Protein AF-A0A1S7S424-F1 (afdb_monomer)

Radius of gyration: 16.81 Å; Cα contacts (8 Å, |Δi|>4): 545; chains: 1; bounding box: 41×32×45 Å

Mean predicted aligned error: 4.24 Å

pLDDT: mean 91.97, std 9.36, range [54.0, 98.88]

Solvent-accessible surface area (backbone atoms only — not comparable to full-atom values): 11442 Å² total; per-residue (Å²): 120,44,80,50,49,28,63,60,47,51,51,49,53,55,60,53,39,75,68,50,91,50,64,63,51,34,52,54,63,71,70,52,79,70,61,64,83,67,97,49,46,78,72,42,50,18,33,48,33,81,46,70,45,79,43,90,41,70,46,57,61,97,33,45,31,31,36,33,50,20,35,42,38,31,63,26,39,40,33,38,65,42,92,96,55,86,33,51,20,24,42,38,29,63,22,37,38,37,29,25,26,37,43,46,26,37,46,12,37,42,38,28,57,25,34,35,44,29,72,49,32,36,39,43,54,35,65,79,33,43,40,38,27,34,21,39,39,37,26,50,26,38,35,13,54,93,37,51,39,32,26,53,47,57,80,47,37,44,22,21,36,39,37,33,33,51,34,89,33,67,94,58,54,84,85,49,72,70,50,59,34,76,32,46,51,69,59,33,35,61,75,55,64,74,59,90,91,76,78,51,78,90,50,47,61,61,54,49,49,52,37,30,75,75,67,74,37,78,62,73,87,129

Sequence (222 aa):
MNSVTSAEWQEFVTQRSRKLPDPAVTEALSRFQLVPGGPQNETVDACIHRGDLAIDGDFVPTSWITVIDGNLHVSGKVSTQIEGGDGHVTLVVFGHLNCGSVDNDWASIIFVTGDAVVREWVFASREDSSMVVGGDFRTPIFIGADIWVSVGGSVEMEYGYGYAVALAWFADAYGAPQVRPTYGWRELTMKLGLGHGRIREEQLVELLEERLRTTGSLLRPV

Foldseek 3Di:
DDKDWLVVVVVVQLVLLVVAPDVLLSVLSVPDPLQDDDPCSGPFIEEEAEEEDAEEAEDEDPTQEYEYNYEYHYAEEYEPDDVPDQANREYEYNYEYHHQEYHHGALYEYHYLEEYHHEEEYAQQHPNYAAEHNYEYEYQEYENADHEYEYCYHYAYAEYHHWHAHSVCVVPRDPGDTHDHPHYPQVVCVVLVVDPDDDDPVCSSVSQVVCCVVPVDSHDDD

Nearest PDB structures (foldseek):
  8rja-assembly2_I  TM=2.986E-01  e=5.189E+00  Candidatus Methanoperedenaceae archaeon GB50

Organism: NCBI:txid1183427

Structure (mmCIF, N/CA/C/O backbone):
data_AF-A0A1S7S424-F1
#
_entry.id   AF-A0A1S7S424-F1
#
loop_
_atom_site.group_PDB
_atom_site.id
_atom_site.type_symbol
_atom_site.label_atom_id
_atom_site.label_alt_id
_atom_site.label_comp_id
_atom_site.label_asym_id
_atom_site.label_entity_id
_atom_site.label_seq_id
_atom_site.pdbx_PDB_ins_code
_atom_site.Cartn_x
_atom_site.Cartn_y
_atom_site.Cartn_z
_atom_site.occupancy
_atom_site.B_iso_or_equiv
_atom_site.auth_seq_id
_atom_site.auth_comp_id
_atom_site.auth_asym_id
_atom_site.auth_atom_id
_atom_site.pdbx_PDB_model_num
ATOM 1 N N . MET A 1 1 ? 18.363 -3.973 -5.182 1.00 85.88 1 MET A N 1
ATOM 2 C CA . MET A 1 1 ? 17.423 -3.120 -5.937 1.00 85.88 1 MET A CA 1
ATOM 3 C C . MET A 1 1 ? 18.254 -2.410 -6.993 1.00 85.88 1 MET A C 1
ATOM 5 O O . MET A 1 1 ? 19.312 -1.911 -6.630 1.00 85.88 1 MET A O 1
ATOM 9 N N . ASN A 1 2 ? 17.872 -2.466 -8.273 1.00 90.19 2 ASN A N 1
ATOM 10 C CA . ASN A 1 2 ? 18.680 -1.924 -9.372 1.00 90.19 2 ASN A CA 1
ATOM 11 C C . ASN A 1 2 ? 18.065 -0.615 -9.870 1.00 90.19 2 ASN A C 1
ATOM 13 O O . ASN A 1 2 ? 16.891 -0.603 -10.236 1.00 90.19 2 ASN A O 1
ATOM 17 N N . SER A 1 3 ? 18.848 0.463 -9.879 1.00 94.69 3 SER A N 1
ATOM 18 C CA . SER A 1 3 ? 18.432 1.739 -10.471 1.00 94.69 3 SER A CA 1
ATOM 19 C C . SER A 1 3 ? 18.371 1.621 -11.997 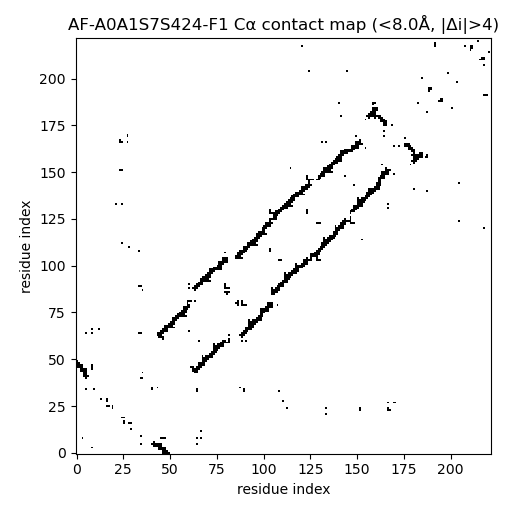1.00 94.69 3 SER A C 1
ATOM 21 O O . SER A 1 3 ? 19.235 0.981 -12.603 1.00 94.69 3 SER A O 1
ATOM 23 N N . VAL A 1 4 ? 17.329 2.196 -12.592 1.00 94.12 4 VAL A N 1
ATOM 24 C CA . VAL A 1 4 ? 17.065 2.230 -14.037 1.00 94.12 4 VAL A CA 1
ATOM 25 C C . VAL A 1 4 ? 16.492 3.595 -14.418 1.00 94.12 4 VAL A C 1
ATOM 27 O O . VAL A 1 4 ? 16.154 4.397 -13.549 1.00 94.12 4 VAL A O 1
ATOM 30 N N . THR A 1 5 ? 16.352 3.861 -15.713 1.00 92.69 5 THR A N 1
ATOM 31 C CA . THR A 1 5 ? 15.572 5.013 -16.185 1.00 92.69 5 THR A CA 1
ATOM 32 C C . THR A 1 5 ? 14.069 4.775 -16.017 1.00 92.69 5 THR A C 1
ATOM 34 O O . THR A 1 5 ? 13.596 3.634 -15.993 1.00 92.69 5 THR A O 1
ATOM 37 N N . SER A 1 6 ? 13.285 5.851 -15.962 1.00 91.62 6 SER A N 1
ATOM 38 C CA . SER A 1 6 ? 11.823 5.759 -15.900 1.00 91.62 6 SER A CA 1
ATOM 39 C C . SER A 1 6 ? 11.206 5.093 -17.135 1.00 91.62 6 SER A C 1
ATOM 41 O O . SER A 1 6 ? 10.239 4.343 -17.011 1.00 91.62 6 SER A O 1
ATOM 43 N N . ALA A 1 7 ? 11.808 5.283 -18.313 1.00 90.88 7 ALA A N 1
ATOM 44 C CA . ALA A 1 7 ? 11.396 4.626 -19.551 1.00 90.88 7 ALA A CA 1
ATOM 45 C C . ALA A 1 7 ? 11.622 3.104 -19.503 1.00 90.88 7 ALA A C 1
ATOM 47 O O . ALA A 1 7 ? 10.730 2.333 -19.858 1.00 90.88 7 ALA A O 1
ATOM 48 N N . GLU A 1 8 ? 12.788 2.655 -19.020 1.00 93.69 8 GLU A N 1
ATOM 49 C CA . GLU A 1 8 ? 13.072 1.226 -18.820 1.00 93.69 8 GLU A CA 1
ATOM 50 C C . GLU A 1 8 ? 12.129 0.603 -17.787 1.00 93.69 8 GLU A C 1
ATOM 52 O O . GLU A 1 8 ? 11.653 -0.519 -17.977 1.00 93.69 8 GLU A O 1
ATOM 57 N N . TRP A 1 9 ? 11.826 1.335 -16.711 1.00 95.50 9 TRP A N 1
ATOM 58 C CA . TRP A 1 9 ? 10.855 0.914 -15.704 1.00 95.50 9 TRP A CA 1
ATOM 59 C C . TRP A 1 9 ? 9.452 0.762 -16.299 1.00 95.50 9 TRP A C 1
ATOM 61 O O . TRP A 1 9 ? 8.820 -0.281 -16.131 1.00 95.50 9 TRP A O 1
ATOM 71 N N . GLN A 1 10 ? 8.978 1.759 -17.050 1.00 93.50 10 GLN A N 1
ATOM 72 C CA . GLN A 1 10 ? 7.645 1.746 -17.652 1.00 93.50 10 GLN A CA 1
ATOM 73 C C . GLN A 1 10 ? 7.498 0.631 -18.693 1.00 93.50 10 GLN A C 1
ATOM 75 O O . GLN A 1 10 ? 6.474 -0.061 -18.715 1.00 93.50 10 GLN A O 1
ATOM 80 N N . GLU A 1 11 ? 8.523 0.405 -19.520 1.00 94.25 11 GLU A N 1
ATOM 81 C CA . GLU A 1 11 ? 8.548 -0.716 -20.461 1.00 94.25 11 GLU A CA 1
ATOM 82 C C . GLU A 1 11 ? 8.514 -2.055 -19.714 1.00 94.25 11 GLU A C 1
ATOM 84 O O . GLU A 1 11 ? 7.733 -2.941 -20.066 1.00 94.25 11 GLU A O 1
ATOM 89 N N . PHE A 1 12 ? 9.293 -2.195 -18.636 1.00 96.56 12 PHE A N 1
ATOM 90 C CA . PHE A 1 12 ? 9.291 -3.404 -17.816 1.00 96.56 12 PHE A CA 1
ATOM 91 C C . PHE A 1 12 ? 7.907 -3.694 -17.218 1.00 96.56 12 PHE A C 1
ATOM 93 O O . PHE A 1 12 ? 7.387 -4.800 -17.391 1.00 96.56 12 PHE A O 1
ATOM 100 N N . VAL A 1 13 ? 7.280 -2.707 -16.567 1.00 96.00 13 VAL A N 1
ATOM 101 C CA . VAL A 1 13 ? 5.935 -2.847 -15.984 1.00 96.00 13 VAL A CA 1
ATOM 102 C C . VAL A 1 13 ? 4.906 -3.181 -17.064 1.00 96.00 13 VAL A C 1
ATOM 104 O O . VAL A 1 13 ? 4.099 -4.092 -16.878 1.00 96.00 13 VAL A O 1
ATOM 107 N N . THR A 1 14 ? 4.976 -2.531 -18.229 1.00 94.56 14 THR A N 1
ATOM 108 C CA . THR A 1 14 ? 4.071 -2.785 -19.363 1.00 94.56 14 THR A CA 1
ATOM 109 C C . THR A 1 14 ? 4.224 -4.199 -19.923 1.00 94.56 14 THR A C 1
ATOM 111 O O . THR A 1 14 ? 3.239 -4.881 -20.205 1.00 94.56 14 THR A O 1
ATOM 114 N N . GLN A 1 15 ? 5.453 -4.686 -20.093 1.00 95.38 15 GLN A N 1
ATOM 115 C CA . GLN A 1 15 ? 5.681 -6.054 -20.555 1.00 95.38 15 GLN A CA 1
ATOM 116 C C . GLN A 1 15 ? 5.239 -7.084 -19.518 1.00 95.38 15 GLN A C 1
ATOM 118 O O . GLN A 1 15 ? 4.718 -8.145 -19.879 1.00 95.38 15 GLN A O 1
ATOM 123 N N . ARG A 1 16 ? 5.459 -6.795 -18.232 1.00 95.94 16 ARG A N 1
ATOM 124 C CA . ARG A 1 16 ? 5.106 -7.704 -17.146 1.00 95.94 16 ARG A CA 1
ATOM 125 C C . ARG A 1 16 ? 3.596 -7.787 -16.939 1.00 95.94 16 ARG A C 1
ATOM 127 O O . ARG A 1 16 ? 3.095 -8.893 -16.730 1.00 95.94 16 ARG A O 1
ATOM 134 N N . SER A 1 17 ? 2.879 -6.673 -17.087 1.00 94.69 17 SER A N 1
ATOM 135 C CA . SER A 1 17 ? 1.419 -6.598 -16.954 1.00 94.69 17 SER A CA 1
ATOM 136 C C . SER A 1 17 ? 0.675 -7.424 -18.002 1.00 94.69 17 SER A C 1
ATOM 138 O O . SER A 1 17 ? -0.320 -8.071 -17.687 1.00 94.69 17 SER A O 1
ATOM 140 N N . ARG A 1 18 ? 1.203 -7.494 -19.230 1.00 93.50 18 ARG A N 1
ATOM 141 C CA . ARG A 1 18 ? 0.674 -8.337 -20.321 1.00 93.50 18 ARG A CA 1
ATOM 142 C C . ARG A 1 18 ? 0.767 -9.839 -20.041 1.00 93.50 18 ARG A C 1
ATOM 144 O O . ARG A 1 18 ? 0.172 -10.627 -20.766 1.00 93.50 18 ARG A O 1
ATOM 151 N N . LYS A 1 19 ? 1.550 -10.239 -19.034 1.00 93.88 19 LYS A N 1
ATOM 152 C CA . LYS A 1 19 ? 1.723 -11.635 -18.604 1.00 93.88 19 LYS A CA 1
ATOM 153 C C . LYS A 1 19 ? 0.915 -11.966 -17.346 1.00 93.88 19 LYS A C 1
ATOM 155 O O . LYS A 1 19 ? 1.078 -13.062 -16.813 1.00 93.88 19 LYS A O 1
ATOM 160 N N . LEU A 1 20 ? 0.125 -11.025 -16.823 1.00 94.00 20 LEU A N 1
ATOM 161 C CA . LEU A 1 20 ? -0.759 -11.299 -15.696 1.00 94.00 20 LEU A CA 1
ATOM 162 C C . LEU A 1 20 ? -1.907 -12.218 -16.139 1.00 94.00 20 LEU A C 1
ATOM 164 O O . LEU A 1 20 ? -2.378 -12.098 -17.270 1.00 94.00 20 LEU A O 1
ATOM 168 N N . PRO A 1 21 ? -2.345 -13.146 -15.273 1.00 90.38 21 PRO A N 1
ATOM 169 C CA . PRO A 1 21 ? -3.422 -14.073 -15.605 1.00 90.38 21 PRO A CA 1
ATOM 170 C C . PRO A 1 21 ? -4.802 -13.402 -15.604 1.00 90.38 21 PRO A C 1
ATOM 172 O O . PRO A 1 21 ? -5.681 -13.841 -16.342 1.00 90.38 21 PRO A O 1
ATOM 175 N N . ASP A 1 22 ? -4.991 -12.359 -14.791 1.00 89.94 22 ASP A N 1
ATOM 176 C CA . ASP A 1 22 ? -6.258 -11.642 -14.668 1.00 89.94 22 ASP A CA 1
ATOM 177 C C . ASP A 1 22 ? -6.264 -10.376 -15.551 1.00 89.94 22 ASP A C 1
ATOM 179 O O . ASP A 1 22 ? -5.507 -9.433 -15.282 1.00 89.94 22 ASP A O 1
ATOM 183 N N . PRO A 1 23 ? -7.117 -10.318 -16.592 1.00 88.56 23 PRO A N 1
ATOM 184 C CA . PRO A 1 23 ? -7.199 -9.164 -17.478 1.00 88.56 23 PRO A CA 1
ATOM 185 C C . PRO A 1 23 ? -7.701 -7.892 -16.781 1.00 88.56 23 PRO A C 1
ATOM 187 O O . PRO A 1 23 ? -7.321 -6.806 -17.214 1.00 88.56 23 PRO A O 1
ATOM 190 N N . ALA A 1 24 ? -8.499 -7.990 -15.711 1.00 89.12 24 ALA A N 1
ATOM 191 C CA . ALA A 1 24 ? -8.963 -6.818 -14.965 1.00 89.12 24 ALA A CA 1
ATOM 192 C C . ALA A 1 24 ? -7.799 -6.128 -14.238 1.00 89.12 24 ALA A C 1
ATOM 194 O O . ALA A 1 24 ? -7.708 -4.900 -14.224 1.00 89.12 24 ALA A O 1
ATOM 195 N N . VAL A 1 25 ? -6.856 -6.913 -13.705 1.00 92.88 25 VAL A N 1
ATOM 196 C CA . VAL A 1 25 ? -5.625 -6.397 -13.084 1.00 92.88 25 VAL A CA 1
ATOM 197 C C . VAL A 1 25 ? -4.732 -5.734 -14.133 1.00 92.88 25 VAL A C 1
ATOM 199 O O . VAL A 1 25 ? -4.218 -4.638 -13.899 1.00 92.88 25 VAL A O 1
ATOM 202 N N . THR A 1 26 ? -4.578 -6.349 -15.312 1.00 92.00 26 THR A N 1
ATOM 203 C CA . THR A 1 26 ? -3.846 -5.741 -16.435 1.00 92.00 26 THR A CA 1
ATOM 204 C C . THR A 1 26 ? -4.484 -4.425 -16.882 1.00 92.00 26 THR A C 1
ATOM 206 O O . THR A 1 26 ? -3.770 -3.439 -17.075 1.00 92.00 26 THR A O 1
ATOM 209 N N . GLU A 1 27 ? -5.810 -4.392 -17.041 1.00 90.38 27 GLU A N 1
ATOM 210 C CA . GLU A 1 27 ? -6.546 -3.192 -17.443 1.00 90.38 27 GLU A CA 1
ATOM 211 C C . GLU A 1 27 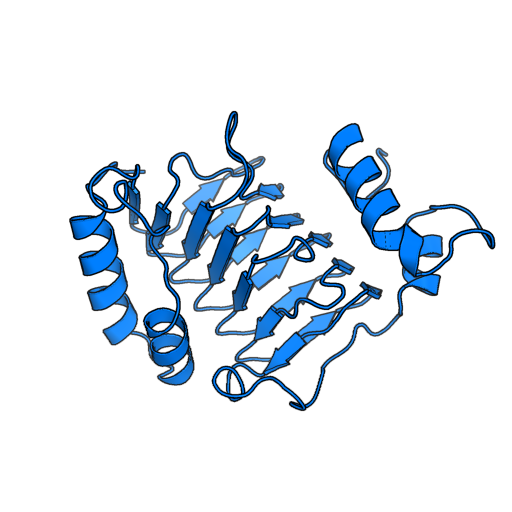? -6.375 -2.072 -16.415 1.00 90.38 27 GLU A C 1
ATOM 213 O O . GLU A 1 27 ? -5.993 -0.963 -16.795 1.00 90.38 27 GLU A O 1
ATOM 218 N N . ALA A 1 28 ? -6.579 -2.363 -15.128 1.00 91.31 28 ALA A N 1
ATOM 219 C CA . ALA A 1 28 ? -6.404 -1.388 -14.059 1.00 91.31 28 ALA A CA 1
ATOM 220 C C . ALA A 1 28 ? -4.985 -0.803 -14.071 1.00 91.31 28 ALA A C 1
ATOM 222 O O . ALA A 1 28 ? -4.829 0.413 -14.174 1.00 91.31 28 ALA A O 1
ATOM 223 N N . LEU A 1 29 ? -3.949 -1.650 -14.084 1.00 91.62 29 LEU A N 1
ATOM 224 C CA . LEU A 1 29 ? -2.554 -1.200 -14.097 1.00 91.62 29 LEU A CA 1
ATOM 225 C C . LEU A 1 29 ? -2.224 -0.336 -15.327 1.00 91.62 29 LEU A C 1
ATOM 227 O O . LEU A 1 29 ? -1.441 0.602 -15.225 1.00 91.62 29 LEU A O 1
ATOM 231 N N . SER A 1 30 ? -2.836 -0.618 -16.483 1.00 88.88 30 SER A N 1
ATOM 232 C CA . SER A 1 30 ? -2.628 0.158 -17.716 1.00 88.88 30 SER A CA 1
ATOM 233 C C . SER A 1 30 ? -3.300 1.535 -17.724 1.00 88.88 30 SER A C 1
ATOM 235 O O . SER A 1 30 ? -2.914 2.393 -18.516 1.00 88.88 30 SER A O 1
ATOM 237 N N . ARG A 1 31 ? -4.314 1.744 -16.876 1.00 87.75 31 ARG A N 1
ATOM 238 C CA . ARG A 1 31 ? -5.071 3.001 -16.789 1.00 87.75 31 ARG A CA 1
ATOM 239 C C . ARG A 1 31 ? -4.492 3.983 -15.780 1.00 87.75 31 ARG A C 1
ATOM 241 O O . ARG A 1 31 ? -4.754 5.176 -15.899 1.00 87.75 31 ARG A O 1
ATOM 248 N N . PHE A 1 32 ? -3.719 3.505 -14.807 1.00 85.56 32 PHE A N 1
ATOM 249 C CA . PHE A 1 32 ? -3.019 4.392 -13.890 1.00 85.56 32 PHE A CA 1
ATOM 250 C C . PHE A 1 32 ? -1.908 5.155 -14.601 1.00 85.56 32 PHE A C 1
ATOM 252 O O . PHE A 1 32 ? -1.108 4.598 -15.355 1.00 85.56 32 PHE A O 1
ATOM 259 N N . GLN A 1 33 ? -1.796 6.435 -14.266 1.00 86.31 33 GLN A N 1
ATOM 260 C CA . GLN A 1 33 ? -0.585 7.194 -14.517 1.00 86.31 33 GLN A CA 1
ATOM 261 C C . GLN A 1 33 ? 0.467 6.807 -13.464 1.00 86.31 33 GLN A C 1
ATOM 263 O O . GLN A 1 33 ? 0.604 7.453 -12.434 1.00 86.31 33 GLN A O 1
ATOM 268 N N . LEU A 1 34 ? 1.187 5.709 -13.718 1.00 84.62 34 LEU A N 1
ATOM 269 C CA . LEU A 1 34 ? 2.177 5.133 -12.789 1.00 84.62 34 LEU A CA 1
ATOM 270 C C . LEU A 1 34 ? 3.490 5.924 -12.694 1.00 84.62 34 LEU A C 1
ATOM 272 O O . LEU A 1 34 ? 4.307 5.673 -11.814 1.00 84.62 34 LEU A O 1
ATOM 276 N N . VAL A 1 35 ? 3.723 6.832 -13.637 1.00 82.25 35 VAL A N 1
ATOM 277 C CA . VAL A 1 35 ? 4.861 7.751 -13.623 1.00 82.25 35 VAL A CA 1
ATOM 278 C C . VAL A 1 35 ? 4.299 9.136 -13.306 1.00 82.25 35 VAL A C 1
ATOM 280 O O . VAL A 1 35 ? 3.440 9.596 -14.071 1.00 82.25 35 VAL A O 1
ATOM 283 N N . PRO A 1 36 ? 4.744 9.800 -12.219 1.00 73.25 36 PRO A N 1
ATOM 284 C CA . PRO A 1 36 ? 4.311 11.157 -11.890 1.00 73.25 36 PRO A CA 1
ATOM 285 C C . PRO A 1 36 ? 4.431 12.061 -13.117 1.00 73.25 36 PRO A C 1
ATOM 287 O O . PRO A 1 36 ? 5.413 11.958 -13.842 1.00 73.25 36 PRO A O 1
ATOM 290 N N . GLY A 1 37 ? 3.410 12.872 -13.401 1.00 67.38 37 GLY A N 1
ATOM 291 C CA . GLY A 1 37 ? 3.357 13.707 -14.606 1.00 67.38 37 GLY A CA 1
ATOM 292 C C . GLY A 1 37 ? 4.202 14.982 -14.535 1.00 67.38 37 GLY A C 1
ATOM 293 O O . GLY A 1 37 ? 4.513 15.477 -13.457 1.00 67.38 37 GLY A O 1
ATOM 294 N N . GLY A 1 38 ? 4.494 15.572 -15.701 1.00 64.44 38 GLY A N 1
ATOM 295 C CA . GLY A 1 38 ? 5.173 16.863 -15.834 1.00 64.44 38 GLY A CA 1
ATOM 296 C C . GLY A 1 38 ? 6.510 16.796 -16.589 1.00 64.44 38 GLY A C 1
ATOM 297 O O . GLY A 1 38 ? 6.823 15.804 -17.242 1.00 64.44 38 GLY A O 1
ATOM 298 N N . PRO A 1 39 ? 7.329 17.862 -16.527 1.00 54.00 39 PRO A N 1
ATOM 299 C CA . PRO A 1 39 ? 8.643 17.917 -17.180 1.00 54.00 39 PRO A CA 1
ATOM 300 C C . PRO A 1 39 ? 9.662 16.899 -16.639 1.00 54.00 39 PRO A C 1
ATOM 302 O O . PRO A 1 39 ? 10.743 16.762 -17.200 1.00 54.00 39 PRO A O 1
ATOM 305 N N . GLN A 1 40 ? 9.339 16.227 -15.530 1.00 56.03 40 GLN A N 1
ATOM 306 C CA . GLN A 1 40 ? 10.230 15.342 -14.775 1.00 56.03 40 GLN A CA 1
ATOM 307 C C . GLN A 1 40 ? 10.054 13.854 -15.128 1.00 56.03 40 GLN A C 1
ATOM 309 O O . GLN A 1 40 ? 10.794 13.018 -14.615 1.00 56.03 40 GLN A O 1
ATOM 314 N N . ASN A 1 41 ? 9.122 13.508 -16.028 1.00 62.66 41 ASN A N 1
ATOM 315 C CA . ASN A 1 41 ? 8.796 12.117 -16.371 1.00 62.66 41 ASN A CA 1
ATOM 316 C C . ASN A 1 41 ? 10.008 11.304 -16.851 1.00 62.66 41 ASN A C 1
ATOM 318 O O . ASN A 1 41 ? 10.071 10.103 -16.607 1.00 62.66 41 ASN A O 1
ATOM 322 N N . GLU A 1 42 ? 10.969 11.932 -17.532 1.00 61.31 42 GLU A N 1
ATOM 323 C CA . GLU A 1 42 ? 12.167 11.264 -18.068 1.00 61.31 42 GLU A CA 1
ATOM 324 C C . GLU A 1 42 ? 13.318 11.168 -17.052 1.00 61.31 42 GLU A C 1
ATOM 326 O O . GLU A 1 42 ? 14.275 10.430 -17.273 1.00 61.31 42 GLU A O 1
ATOM 331 N N . THR A 1 43 ? 13.233 11.897 -15.935 1.00 71.06 43 THR A N 1
ATOM 332 C CA . THR A 1 43 ? 14.310 12.018 -14.938 1.00 71.06 43 THR A CA 1
ATOM 333 C C . THR A 1 43 ? 13.920 11.497 -13.561 1.00 71.06 43 THR A C 1
ATOM 335 O O . THR A 1 43 ? 14.688 11.659 -12.618 1.00 71.06 43 THR A O 1
ATOM 338 N N . VAL A 1 44 ? 12.722 10.929 -13.412 1.00 85.19 44 VAL A N 1
ATOM 339 C CA . VAL A 1 44 ? 12.270 10.389 -12.130 1.00 85.19 44 VAL A CA 1
ATOM 340 C C . VAL A 1 44 ? 13.092 9.155 -11.757 1.00 85.19 44 VAL A C 1
ATOM 342 O O . VAL A 1 44 ? 13.292 8.255 -12.578 1.00 85.19 44 VAL A O 1
ATOM 345 N N . ASP A 1 45 ? 13.569 9.116 -10.513 1.00 89.50 45 ASP A N 1
ATOM 346 C CA . ASP A 1 45 ? 14.339 7.980 -10.016 1.00 89.50 45 ASP A CA 1
ATOM 347 C C . ASP A 1 45 ? 13.481 6.716 -10.042 1.00 89.50 45 ASP A C 1
ATOM 349 O O . ASP A 1 45 ? 12.387 6.672 -9.465 1.00 89.50 45 ASP A O 1
ATOM 353 N N . ALA A 1 46 ? 14.005 5.680 -10.695 1.00 94.25 46 ALA A N 1
ATOM 354 C CA . ALA A 1 46 ? 13.300 4.431 -10.904 1.00 94.25 46 ALA A CA 1
ATOM 355 C C . ALA A 1 46 ? 14.116 3.223 -10.440 1.00 94.25 46 ALA A C 1
ATOM 357 O O . ALA A 1 46 ? 15.338 3.158 -10.612 1.00 94.25 46 ALA A O 1
ATOM 358 N N . CYS A 1 47 ? 13.424 2.230 -9.879 1.00 96.31 47 CYS A N 1
ATOM 359 C CA . CYS A 1 47 ? 14.046 1.007 -9.397 1.00 96.31 47 CYS A CA 1
ATOM 360 C C . CYS A 1 47 ? 13.283 -0.261 -9.793 1.00 96.31 47 CYS A C 1
ATOM 362 O O . CYS A 1 47 ? 12.059 -0.337 -9.685 1.00 96.31 47 CYS A O 1
ATOM 364 N N . ILE A 1 48 ? 14.032 -1.291 -10.198 1.00 97.81 48 ILE A N 1
ATOM 365 C CA . ILE A 1 48 ? 13.531 -2.649 -10.423 1.00 97.81 48 ILE A CA 1
ATOM 366 C C . ILE A 1 48 ? 14.224 -3.611 -9.449 1.00 97.81 48 ILE A C 1
ATOM 368 O O . ILE A 1 48 ? 15.456 -3.709 -9.394 1.00 97.81 48 ILE A O 1
ATOM 372 N N . HIS A 1 49 ? 13.430 -4.381 -8.712 1.00 98.12 49 HIS A N 1
ATOM 373 C CA . HIS A 1 49 ? 13.856 -5.579 -7.997 1.00 98.12 49 HIS A CA 1
ATOM 374 C C . HIS A 1 49 ? 13.296 -6.814 -8.710 1.00 98.12 49 HIS A C 1
ATOM 376 O O . HIS A 1 49 ? 12.124 -6.828 -9.070 1.00 98.12 49 HIS A O 1
ATOM 382 N N . ARG A 1 50 ? 14.113 -7.852 -8.919 1.00 98.00 50 ARG A N 1
ATOM 383 C CA . ARG A 1 50 ? 13.675 -9.115 -9.533 1.00 98.00 50 ARG A CA 1
ATOM 384 C C . ARG A 1 50 ? 13.755 -10.249 -8.524 1.00 98.00 50 ARG A C 1
ATOM 386 O O . ARG A 1 50 ? 14.819 -10.445 -7.941 1.00 98.00 50 ARG A O 1
ATOM 393 N N . GLY A 1 51 ? 12.680 -11.023 -8.422 1.00 98.25 51 GLY A N 1
ATOM 394 C CA . GLY A 1 51 ? 12.528 -12.083 -7.435 1.00 98.25 51 GLY A CA 1
ATOM 395 C C . GLY A 1 51 ? 11.851 -11.599 -6.157 1.00 98.25 51 GLY A C 1
ATOM 396 O O . GLY A 1 51 ? 11.488 -10.431 -6.020 1.00 98.25 51 GLY A O 1
ATOM 397 N N . ASP A 1 52 ? 11.671 -12.537 -5.234 1.00 98.69 52 ASP A N 1
ATOM 398 C CA . ASP A 1 52 ? 11.052 -12.270 -3.943 1.00 98.69 52 ASP A CA 1
ATOM 399 C C . ASP A 1 52 ? 11.986 -11.439 -3.054 1.00 98.69 52 ASP A C 1
ATOM 401 O O . ASP A 1 52 ? 13.188 -11.706 -2.962 1.00 98.69 52 ASP A O 1
ATOM 405 N N . LEU A 1 53 ? 11.413 -10.454 -2.363 1.00 98.50 53 LEU A N 1
ATOM 406 C CA . LEU A 1 53 ? 12.111 -9.567 -1.443 1.00 98.50 53 LEU A CA 1
ATOM 407 C C . LEU A 1 53 ? 11.562 -9.748 -0.028 1.00 98.50 53 LEU A C 1
ATOM 409 O O . LEU A 1 53 ? 10.378 -9.526 0.216 1.00 98.50 53 LEU A O 1
ATOM 413 N N . ALA A 1 54 ? 12.439 -10.108 0.908 1.00 98.50 54 ALA A N 1
ATOM 414 C CA . ALA A 1 54 ? 12.134 -10.160 2.333 1.00 98.50 54 ALA A CA 1
ATOM 415 C C . ALA A 1 54 ? 12.944 -9.097 3.084 1.00 98.50 54 ALA A C 1
ATOM 417 O O . ALA A 1 54 ? 14.158 -8.997 2.898 1.00 98.50 54 ALA A O 1
ATOM 418 N N . ILE A 1 55 ? 12.275 -8.316 3.929 1.00 98.25 55 ILE A N 1
ATOM 419 C CA . ILE A 1 55 ? 12.873 -7.250 4.735 1.00 98.25 55 ILE A CA 1
ATOM 420 C C . ILE A 1 55 ? 12.468 -7.456 6.190 1.00 98.25 55 ILE A C 1
ATOM 422 O O . ILE A 1 55 ? 11.280 -7.545 6.506 1.00 98.25 55 ILE A O 1
ATOM 426 N N . ASP A 1 56 ? 13.466 -7.522 7.069 1.00 98.19 56 ASP A N 1
ATOM 427 C CA . ASP A 1 56 ? 13.251 -7.452 8.509 1.00 98.19 56 ASP A CA 1
ATOM 428 C C . ASP A 1 56 ? 13.378 -5.994 8.968 1.00 98.19 56 ASP A C 1
ATOM 430 O O . ASP A 1 56 ? 14.462 -5.413 8.916 1.00 98.19 56 ASP A O 1
ATOM 434 N N . GLY A 1 57 ? 12.251 -5.391 9.340 1.00 97.56 57 GLY A N 1
ATOM 435 C CA . GLY A 1 57 ? 12.089 -3.969 9.616 1.00 97.56 57 GLY A CA 1
ATOM 436 C C . GLY A 1 57 ? 11.076 -3.317 8.678 1.00 97.56 57 GLY A C 1
ATOM 437 O O . GLY A 1 57 ? 10.210 -3.986 8.111 1.00 97.56 57 GLY A O 1
ATOM 438 N N . ASP A 1 58 ? 11.199 -2.003 8.530 1.00 97.56 58 ASP A N 1
ATOM 439 C CA . ASP A 1 58 ? 10.347 -1.198 7.658 1.00 97.56 58 ASP A CA 1
ATOM 440 C C . ASP A 1 58 ? 10.920 -1.127 6.236 1.00 97.56 58 ASP A C 1
ATOM 442 O O . ASP A 1 58 ? 12.131 -1.200 6.015 1.00 97.56 58 ASP A O 1
ATOM 446 N N . PHE A 1 59 ? 10.035 -0.952 5.259 1.00 97.69 59 PHE A N 1
ATOM 447 C CA . PHE A 1 59 ? 10.367 -0.748 3.860 1.00 97.69 59 PHE A CA 1
ATOM 448 C C . PHE A 1 59 ? 9.817 0.587 3.367 1.00 97.69 59 PHE A C 1
ATOM 450 O O . PHE A 1 59 ? 8.610 0.830 3.388 1.00 97.69 59 PHE A O 1
ATOM 457 N N . VAL A 1 60 ? 10.726 1.408 2.851 1.00 95.62 60 VAL A N 1
ATOM 458 C CA . VAL A 1 60 ? 10.429 2.608 2.071 1.00 95.62 60 VAL A CA 1
ATOM 459 C C . VAL A 1 60 ? 11.120 2.444 0.716 1.00 95.62 60 VAL A C 1
ATOM 461 O O . VAL A 1 60 ? 12.304 2.083 0.693 1.00 95.62 60 VAL A O 1
ATOM 464 N N . PRO A 1 61 ? 10.428 2.662 -0.417 1.00 92.81 61 PRO A N 1
ATOM 465 C CA . PRO A 1 61 ? 11.065 2.665 -1.726 1.00 92.81 61 PRO A CA 1
ATOM 466 C C . PRO A 1 61 ? 12.249 3.637 -1.769 1.00 92.81 61 PRO A C 1
ATOM 468 O O . PRO A 1 61 ? 12.151 4.777 -1.335 1.00 92.81 61 PRO A O 1
ATOM 471 N N . THR A 1 62 ? 13.379 3.213 -2.334 1.00 88.12 62 THR A N 1
ATOM 472 C CA . THR A 1 62 ? 14.565 4.081 -2.488 1.00 88.12 62 THR A CA 1
ATOM 473 C C . THR A 1 62 ? 14.457 5.031 -3.684 1.00 88.12 62 THR A C 1
ATOM 475 O O . THR A 1 62 ? 15.420 5.708 -4.035 1.00 88.12 62 THR A O 1
ATOM 478 N N . SER A 1 63 ? 13.334 4.993 -4.394 1.00 91.12 63 SER A N 1
ATOM 479 C CA . SER A 1 63 ? 13.098 5.685 -5.656 1.00 91.12 63 SER A CA 1
ATOM 480 C C . SER A 1 63 ? 11.607 5.976 -5.786 1.00 91.12 63 SER A C 1
ATOM 482 O O . SER A 1 63 ? 10.787 5.184 -5.316 1.00 91.12 63 SER A O 1
ATOM 484 N N . TRP A 1 64 ? 11.265 7.076 -6.454 1.00 91.56 64 TRP A N 1
ATOM 485 C CA . TRP A 1 64 ? 9.883 7.525 -6.639 1.00 91.56 64 TRP A CA 1
ATOM 486 C C . TRP A 1 64 ? 9.014 6.506 -7.366 1.00 91.56 64 TRP A C 1
ATOM 488 O O . TRP A 1 64 ? 7.839 6.377 -7.046 1.00 91.56 64 TRP A O 1
ATOM 498 N N . ILE A 1 65 ? 9.578 5.756 -8.316 1.00 94.31 65 ILE A N 1
ATOM 499 C CA . ILE A 1 65 ? 8.889 4.620 -8.932 1.00 94.31 65 ILE A CA 1
ATOM 500 C C . ILE A 1 65 ? 9.688 3.339 -8.701 1.00 94.31 65 ILE A C 1
ATOM 502 O O . ILE A 1 65 ? 10.857 3.219 -9.066 1.00 94.31 65 ILE A O 1
ATOM 506 N N . THR A 1 66 ? 9.069 2.362 -8.051 1.00 96.94 66 THR A N 1
ATOM 507 C CA . THR A 1 66 ? 9.712 1.101 -7.678 1.00 96.94 66 THR A CA 1
ATOM 508 C C . THR A 1 66 ? 8.826 -0.069 -8.064 1.00 96.94 66 THR A C 1
ATOM 510 O O . THR A 1 66 ? 7.622 -0.065 -7.821 1.00 96.94 66 THR A O 1
ATOM 513 N N . VAL A 1 67 ? 9.425 -1.095 -8.669 1.00 98.19 67 VAL A N 1
ATOM 514 C CA . VAL A 1 67 ? 8.748 -2.366 -8.941 1.00 98.19 67 VAL A CA 1
ATOM 515 C C . VAL A 1 67 ? 9.486 -3.529 -8.290 1.00 98.19 67 VAL A C 1
ATOM 517 O O . VAL A 1 67 ? 10.705 -3.658 -8.419 1.00 98.19 67 VAL A O 1
ATOM 520 N N . ILE A 1 68 ? 8.730 -4.393 -7.620 1.00 98.56 68 ILE A N 1
ATOM 521 C CA . ILE A 1 68 ? 9.165 -5.703 -7.141 1.00 98.56 68 ILE A CA 1
ATOM 522 C C . ILE A 1 68 ? 8.548 -6.759 -8.063 1.00 98.56 68 ILE A C 1
ATOM 524 O O . ILE A 1 68 ? 7.338 -6.974 -8.050 1.00 98.56 68 ILE A O 1
ATOM 528 N N . ASP A 1 69 ? 9.363 -7.404 -8.898 1.00 98.25 69 ASP A N 1
ATOM 529 C CA . ASP A 1 69 ? 8.946 -8.533 -9.740 1.00 98.25 69 ASP A CA 1
ATOM 530 C C . ASP A 1 69 ? 9.035 -9.852 -8.969 1.00 98.25 69 ASP A C 1
ATOM 532 O O . ASP A 1 69 ? 9.935 -10.665 -9.191 1.00 98.25 69 ASP A O 1
ATOM 536 N N . GLY A 1 70 ? 8.124 -10.003 -8.011 1.00 98.50 70 GLY A N 1
ATOM 537 C CA . GLY A 1 70 ? 8.051 -11.108 -7.064 1.00 98.50 70 GLY A CA 1
ATOM 538 C C . GLY A 1 70 ? 7.192 -10.737 -5.858 1.00 98.50 70 GLY A C 1
ATOM 539 O O . GLY A 1 70 ? 6.494 -9.719 -5.860 1.00 98.50 70 GLY A O 1
ATOM 540 N N . ASN A 1 71 ? 7.250 -11.565 -4.820 1.00 98.81 71 ASN A N 1
ATOM 541 C CA . ASN A 1 71 ? 6.583 -11.307 -3.548 1.00 98.81 71 ASN A CA 1
ATOM 542 C C . ASN A 1 71 ? 7.362 -10.287 -2.714 1.00 98.81 71 ASN A C 1
ATOM 544 O O . ASN A 1 71 ? 8.593 -10.299 -2.697 1.00 98.81 71 ASN A O 1
ATOM 548 N N . LEU A 1 72 ? 6.644 -9.451 -1.967 1.00 98.81 72 LEU A N 1
ATOM 549 C CA . LEU A 1 72 ? 7.218 -8.534 -0.989 1.00 98.81 72 LEU A CA 1
ATOM 550 C C . LEU A 1 72 ? 6.775 -8.936 0.420 1.00 98.81 72 LEU A C 1
ATOM 552 O O . LEU A 1 72 ? 5.599 -8.830 0.771 1.00 98.81 72 LEU A O 1
ATOM 556 N N . HIS A 1 73 ? 7.728 -9.380 1.236 1.00 98.81 73 HIS A N 1
ATOM 557 C CA . HIS A 1 73 ? 7.527 -9.673 2.650 1.00 98.81 73 HIS A CA 1
ATOM 558 C C . HIS A 1 73 ? 8.282 -8.666 3.517 1.00 98.81 73 HIS A C 1
ATOM 560 O O . HIS A 1 73 ? 9.495 -8.520 3.394 1.00 98.81 73 HIS A O 1
ATOM 566 N N . VAL A 1 74 ? 7.574 -7.989 4.414 1.00 98.81 74 VAL A N 1
ATOM 567 C CA . VAL A 1 74 ? 8.138 -6.968 5.305 1.00 98.81 74 VAL A CA 1
ATOM 568 C C . VAL A 1 74 ? 7.674 -7.263 6.731 1.00 98.81 74 VAL A C 1
ATOM 570 O O . VAL A 1 74 ? 6.478 -7.437 6.984 1.00 98.81 74 VAL A O 1
ATOM 573 N N . SER A 1 75 ? 8.591 -7.387 7.692 1.00 98.50 75 SER A N 1
ATOM 574 C CA . SER A 1 75 ? 8.191 -7.670 9.080 1.00 98.50 75 SER A CA 1
ATOM 575 C C . SER A 1 75 ? 7.508 -6.457 9.734 1.00 98.50 75 SER A C 1
ATOM 577 O O . SER A 1 75 ? 6.561 -6.639 10.505 1.00 98.50 75 SER A O 1
ATOM 579 N N . GLY A 1 76 ? 7.908 -5.243 9.345 1.00 98.19 76 GLY A N 1
ATOM 580 C CA . GLY A 1 76 ? 7.345 -3.966 9.781 1.00 98.19 76 GLY A CA 1
ATOM 581 C C . GLY A 1 76 ? 6.449 -3.284 8.742 1.00 98.19 76 GLY A C 1
ATOM 582 O O . GLY A 1 76 ? 5.632 -3.920 8.067 1.00 98.19 76 GLY A O 1
ATOM 583 N N . LYS A 1 77 ? 6.574 -1.963 8.650 1.00 98.06 77 LYS A N 1
ATOM 584 C CA . LYS A 1 77 ? 5.738 -1.073 7.841 1.00 98.06 77 LYS A CA 1
ATOM 585 C C . LYS A 1 77 ? 6.224 -0.975 6.398 1.00 98.06 77 LYS A C 1
ATOM 587 O O . LYS A 1 77 ? 7.414 -0.829 6.154 1.00 98.06 77 LYS A O 1
ATOM 592 N N . VAL A 1 78 ? 5.299 -0.971 5.443 1.00 98.56 78 VAL A N 1
ATOM 593 C CA . VAL A 1 78 ? 5.538 -0.493 4.074 1.00 98.56 78 VAL A CA 1
ATOM 594 C C . VAL A 1 78 ? 5.026 0.937 3.983 1.00 98.56 78 VAL A C 1
ATOM 596 O O . VAL A 1 78 ? 3.841 1.173 4.201 1.00 98.56 78 VAL A O 1
ATOM 599 N N . SER A 1 79 ? 5.905 1.889 3.688 1.00 96.56 79 SER A N 1
ATOM 600 C CA . SER A 1 79 ? 5.542 3.302 3.583 1.00 96.56 79 SER A CA 1
ATOM 601 C C . SER A 1 79 ? 5.970 3.881 2.243 1.00 96.56 79 SER A C 1
ATOM 603 O O . SER A 1 79 ? 7.067 3.601 1.764 1.00 96.56 79 SER A O 1
ATOM 605 N N . THR A 1 80 ? 5.108 4.699 1.647 1.00 95.50 80 THR A N 1
ATOM 606 C CA . THR A 1 80 ? 5.436 5.504 0.462 1.00 95.50 80 THR A CA 1
ATOM 607 C C . THR A 1 80 ? 5.963 6.899 0.822 1.00 95.50 80 THR A C 1
ATOM 609 O O . THR A 1 80 ? 6.277 7.673 -0.073 1.00 95.50 80 THR A O 1
ATOM 612 N N . GLN A 1 81 ? 6.159 7.199 2.112 1.00 90.94 81 GLN A N 1
ATOM 613 C CA . GLN A 1 81 ? 6.829 8.420 2.575 1.00 90.94 81 GLN A CA 1
ATOM 614 C C . GLN A 1 81 ? 8.348 8.299 2.415 1.00 90.94 81 GLN A C 1
ATOM 616 O O . GLN A 1 81 ? 9.030 7.722 3.266 1.00 90.94 81 GLN A O 1
ATOM 621 N N . ILE A 1 82 ? 8.887 8.849 1.329 1.00 85.56 82 ILE A N 1
ATOM 622 C CA . ILE A 1 82 ? 10.336 8.976 1.126 1.00 85.56 82 ILE A CA 1
ATOM 623 C C . ILE A 1 82 ? 10.827 10.253 1.818 1.00 85.56 82 ILE A C 1
ATOM 625 O O . ILE A 1 82 ? 10.159 11.285 1.798 1.00 85.56 82 ILE A O 1
ATOM 629 N N . GLU A 1 83 ? 12.007 10.198 2.439 1.00 76.75 83 GLU A N 1
ATOM 630 C CA . GLU A 1 83 ? 12.609 11.358 3.101 1.00 76.75 83 GLU A CA 1
ATOM 631 C C . GLU A 1 83 ? 12.774 12.539 2.130 1.00 76.75 83 GLU A C 1
ATOM 633 O O . GLU A 1 83 ? 13.339 12.401 1.045 1.00 76.75 83 GLU A O 1
ATOM 638 N N . GLY A 1 84 ? 12.277 13.713 2.533 1.00 70.06 84 GLY A N 1
ATOM 639 C CA . GLY A 1 84 ? 12.306 14.926 1.713 1.00 70.06 84 GLY A CA 1
ATOM 640 C C . GLY A 1 84 ? 11.283 14.953 0.573 1.00 70.06 84 GLY A C 1
ATOM 641 O O . GLY A 1 84 ? 11.276 15.922 -0.186 1.00 70.06 84 GLY A O 1
ATOM 642 N N . GLY A 1 85 ? 10.437 13.924 0.453 1.00 66.81 85 GLY A N 1
ATOM 643 C CA . GLY A 1 85 ? 9.324 13.884 -0.484 1.00 66.81 85 GLY A CA 1
ATOM 644 C C . GLY A 1 85 ? 7.997 14.330 0.121 1.00 66.81 85 GLY A C 1
ATOM 645 O O . GLY A 1 85 ? 7.825 14.344 1.337 1.00 66.81 85 GLY A O 1
ATOM 646 N N . ASP A 1 86 ? 7.076 14.704 -0.762 1.00 72.06 86 ASP A N 1
ATOM 647 C CA . ASP A 1 86 ? 5.697 15.097 -0.451 1.00 72.06 86 ASP A CA 1
ATOM 648 C C . ASP A 1 86 ? 4.746 14.188 -1.248 1.00 72.06 86 ASP A C 1
ATOM 650 O O . ASP A 1 86 ? 4.043 14.629 -2.154 1.00 72.06 86 ASP A O 1
ATOM 654 N N . GLY A 1 87 ? 4.834 12.872 -1.015 1.00 83.38 87 GLY A N 1
ATOM 655 C CA . GLY A 1 87 ? 4.021 11.894 -1.735 1.00 83.38 87 GLY A CA 1
ATOM 656 C C . GLY A 1 87 ? 4.506 11.516 -3.144 1.00 83.38 87 GLY A C 1
ATOM 657 O O . GLY A 1 87 ? 5.699 11.464 -3.407 1.00 83.38 87 GLY A O 1
ATOM 658 N N . HIS A 1 88 ? 3.591 11.206 -4.068 1.00 89.81 88 HIS A N 1
ATOM 659 C CA . HIS A 1 88 ? 3.873 10.845 -5.476 1.00 89.81 88 HIS A CA 1
ATOM 660 C C . HIS A 1 88 ? 4.726 9.586 -5.713 1.00 89.81 88 HIS A C 1
ATOM 662 O O . HIS A 1 88 ? 5.283 9.393 -6.799 1.00 89.81 88 HIS A O 1
ATOM 668 N N . VAL A 1 89 ? 4.817 8.696 -4.730 1.00 93.38 89 VAL A N 1
ATOM 669 C CA . VAL A 1 89 ? 5.596 7.463 -4.859 1.00 93.38 89 VAL A CA 1
ATOM 670 C C . VAL A 1 89 ? 4.723 6.352 -5.419 1.00 93.38 89 VAL A C 1
ATOM 672 O O . VAL A 1 89 ? 3.630 6.088 -4.926 1.00 93.38 89 VAL A O 1
ATOM 675 N N . THR A 1 90 ? 5.212 5.664 -6.445 1.00 95.69 90 THR A N 1
ATOM 676 C CA . THR A 1 90 ? 4.561 4.483 -7.014 1.00 95.69 90 THR A CA 1
ATOM 677 C C . THR A 1 90 ? 5.337 3.224 -6.656 1.00 95.69 90 THR A C 1
ATOM 679 O O . THR A 1 90 ? 6.497 3.055 -7.036 1.00 95.69 90 THR A O 1
ATOM 682 N N . LEU A 1 91 ? 4.672 2.301 -5.967 1.00 97.81 91 LEU A N 1
ATOM 683 C CA . LEU A 1 91 ? 5.166 0.965 -5.662 1.00 97.81 91 LEU A CA 1
ATOM 684 C C . LEU A 1 91 ? 4.294 -0.082 -6.359 1.00 97.81 91 LEU A C 1
ATOM 686 O O . LEU A 1 91 ? 3.116 -0.231 -6.041 1.00 97.81 91 LEU A O 1
ATOM 690 N N . VAL A 1 92 ? 4.890 -0.856 -7.266 1.00 98.44 92 VAL A N 1
ATOM 691 C CA . VAL A 1 92 ? 4.237 -2.001 -7.916 1.00 98.44 92 VAL A CA 1
ATOM 692 C C . VAL A 1 92 ? 4.843 -3.307 -7.404 1.00 98.44 92 VAL A C 1
ATOM 694 O O . VAL A 1 92 ? 6.056 -3.493 -7.451 1.00 98.44 92 VAL A O 1
ATOM 697 N N . VAL A 1 93 ? 4.010 -4.243 -6.956 1.00 98.69 93 VAL A N 1
ATOM 698 C CA . VAL A 1 93 ? 4.410 -5.590 -6.527 1.00 98.69 93 VAL A CA 1
ATOM 699 C C . VAL A 1 93 ? 3.743 -6.620 -7.442 1.00 98.69 93 VAL A C 1
ATOM 701 O O . VAL A 1 93 ? 2.539 -6.875 -7.353 1.00 98.69 93 VAL A O 1
ATOM 704 N N . PHE A 1 94 ? 4.524 -7.242 -8.329 1.00 98.50 94 PHE A N 1
ATOM 705 C CA . PHE A 1 94 ? 4.074 -8.317 -9.227 1.00 98.50 94 PHE A CA 1
ATOM 706 C C . PHE A 1 94 ? 4.011 -9.686 -8.518 1.00 98.50 94 PHE A C 1
ATOM 708 O O . PHE A 1 94 ? 4.512 -10.695 -9.017 1.00 98.50 94 PHE A O 1
ATOM 715 N N . GLY A 1 95 ? 3.390 -9.710 -7.342 1.00 98.44 95 GLY A N 1
ATOM 716 C CA . GLY A 1 95 ? 3.219 -10.881 -6.491 1.00 98.44 95 GLY A CA 1
ATOM 717 C C . GLY A 1 95 ? 2.340 -10.547 -5.291 1.00 98.44 95 GLY A C 1
ATOM 718 O O . GLY A 1 95 ? 1.492 -9.656 -5.371 1.00 98.44 95 GLY A O 1
ATOM 719 N N . HIS A 1 96 ? 2.562 -11.252 -4.185 1.00 98.81 96 HIS A N 1
ATOM 720 C CA . HIS A 1 96 ? 1.871 -11.021 -2.920 1.00 98.81 96 HIS A CA 1
ATOM 721 C C . HIS A 1 96 ? 2.596 -9.976 -2.067 1.00 98.81 96 HIS A C 1
ATOM 723 O O . HIS A 1 96 ? 3.829 -9.936 -2.028 1.00 98.81 96 HIS A O 1
ATOM 729 N N . LEU A 1 97 ? 1.827 -9.174 -1.332 1.00 98.88 97 LEU A N 1
ATOM 730 C CA . LEU A 1 97 ? 2.320 -8.287 -0.285 1.00 98.88 97 LEU A CA 1
ATOM 731 C C . LEU A 1 97 ? 1.959 -8.861 1.085 1.00 98.88 97 LEU A C 1
ATOM 733 O O . LEU A 1 97 ? 0.792 -9.097 1.390 1.00 98.88 97 LEU A O 1
ATOM 737 N N . ASN A 1 98 ? 2.958 -9.043 1.941 1.00 98.88 98 ASN A N 1
ATOM 738 C CA . ASN A 1 98 ? 2.751 -9.434 3.326 1.00 98.88 98 ASN A CA 1
ATOM 739 C C . ASN A 1 98 ? 3.555 -8.509 4.242 1.00 98.88 98 ASN A C 1
ATOM 741 O O . ASN A 1 98 ? 4.781 -8.596 4.278 1.00 98.88 98 ASN A O 1
ATOM 745 N N . CYS A 1 99 ? 2.878 -7.627 4.976 1.00 98.88 99 CYS A N 1
ATOM 746 C CA . CYS A 1 99 ? 3.537 -6.635 5.827 1.00 98.88 99 CYS A CA 1
ATOM 747 C C . CYS A 1 99 ? 2.866 -6.458 7.195 1.00 98.88 99 CYS A C 1
ATOM 749 O O . CYS A 1 99 ? 1.781 -6.982 7.457 1.00 98.88 99 CYS A O 1
ATOM 751 N N . GLY A 1 100 ? 3.544 -5.756 8.104 1.00 98.62 100 GLY A N 1
ATOM 752 C CA . GLY A 1 100 ? 2.992 -5.357 9.396 1.00 98.62 100 GLY A CA 1
ATOM 753 C C . GLY A 1 100 ? 1.913 -4.298 9.209 1.00 98.62 100 GLY A C 1
ATOM 754 O O . GLY A 1 100 ? 0.754 -4.520 9.547 1.00 98.62 100 GLY A O 1
ATOM 755 N N . SER A 1 101 ? 2.281 -3.184 8.586 1.00 98.75 101 SER A N 1
ATOM 756 C CA . SER A 1 101 ? 1.384 -2.061 8.303 1.00 98.75 101 SER A CA 1
ATOM 757 C C . SER A 1 101 ? 1.661 -1.426 6.941 1.00 98.75 101 SER A C 1
ATOM 759 O O . SER A 1 101 ? 2.697 -1.690 6.324 1.00 98.75 101 SER A O 1
ATOM 761 N N . VAL A 1 102 ? 0.725 -0.606 6.461 1.00 98.62 102 VAL A N 1
ATOM 762 C CA . VAL A 1 102 ? 0.872 0.204 5.243 1.00 98.62 102 VAL A CA 1
ATOM 763 C C . VAL A 1 102 ? 0.552 1.660 5.544 1.00 98.62 102 VAL A C 1
ATOM 765 O O . VAL A 1 102 ? -0.542 1.956 6.018 1.00 98.62 102 VAL A O 1
ATOM 768 N N . ASP A 1 103 ? 1.472 2.553 5.198 1.00 97.31 103 ASP A N 1
ATOM 769 C CA . ASP A 1 103 ? 1.311 4.008 5.252 1.00 97.31 103 ASP A CA 1
ATOM 770 C C . ASP A 1 103 ? 1.433 4.566 3.835 1.00 97.31 103 ASP A C 1
ATOM 772 O O . ASP A 1 103 ? 2.537 4.764 3.324 1.00 97.31 103 ASP A O 1
ATOM 776 N N . ASN A 1 104 ? 0.289 4.719 3.166 1.00 96.75 104 ASN A N 1
ATOM 777 C CA . ASN A 1 104 ? 0.234 5.223 1.804 1.00 96.75 104 ASN A CA 1
ATOM 778 C C . ASN A 1 104 ? 0.111 6.750 1.818 1.00 96.75 104 ASN A C 1
ATOM 780 O O . ASN A 1 104 ? -0.882 7.309 2.296 1.00 96.75 104 ASN A O 1
ATOM 784 N N . ASP A 1 105 ? 1.158 7.414 1.355 1.00 93.56 105 ASP A N 1
ATOM 785 C CA . ASP A 1 105 ? 1.302 8.857 1.373 1.00 93.56 105 ASP A CA 1
ATOM 786 C C . ASP A 1 105 ? 0.454 9.571 0.306 1.00 93.56 105 ASP A C 1
ATOM 788 O O . ASP A 1 105 ? -0.152 8.940 -0.564 1.00 93.56 105 ASP A O 1
ATOM 792 N N . TRP A 1 106 ? 0.417 10.902 0.374 1.00 92.25 106 TRP A N 1
ATOM 793 C CA . TRP A 1 106 ? -0.247 11.774 -0.601 1.00 92.25 106 TRP A CA 1
ATOM 794 C C . TRP A 1 106 ? 0.100 11.403 -2.043 1.00 92.25 106 TRP A C 1
ATOM 796 O O . TRP A 1 106 ? 1.242 11.051 -2.345 1.00 92.25 106 TRP A O 1
ATOM 806 N N . ALA A 1 107 ? -0.890 11.437 -2.939 1.00 92.00 107 ALA A N 1
ATOM 807 C CA . ALA A 1 107 ? -0.724 11.187 -4.374 1.00 92.00 107 ALA A CA 1
ATOM 808 C C . ALA A 1 107 ? 0.062 9.906 -4.750 1.00 92.00 107 ALA A C 1
ATOM 810 O O . ALA A 1 107 ? 0.572 9.783 -5.867 1.00 92.00 107 ALA A O 1
ATOM 811 N N . SER A 1 108 ? 0.211 8.965 -3.812 1.00 94.50 108 SER A N 1
ATOM 812 C CA . SER A 1 108 ? 1.052 7.781 -3.955 1.00 94.50 108 SER A CA 1
ATOM 813 C C . SER A 1 108 ? 0.217 6.575 -4.349 1.00 94.50 108 SER A C 1
ATOM 815 O O . SER A 1 108 ? -0.945 6.431 -3.964 1.00 94.50 108 SER A O 1
ATOM 817 N N . ILE A 1 109 ? 0.817 5.683 -5.127 1.00 96.00 109 ILE A N 1
ATOM 818 C CA . ILE A 1 109 ? 0.149 4.508 -5.675 1.00 96.00 109 ILE A CA 1
ATOM 819 C C . ILE A 1 109 ? 0.835 3.263 -5.128 1.00 96.00 109 ILE A C 1
ATOM 821 O O . ILE A 1 109 ? 2.022 3.042 -5.366 1.00 96.00 109 ILE A O 1
ATOM 825 N N . ILE A 1 110 ? 0.075 2.400 -4.459 1.00 98.12 110 ILE A N 1
ATOM 826 C CA . ILE A 1 110 ? 0.499 1.032 -4.157 1.00 98.12 110 ILE A CA 1
ATOM 827 C C . ILE A 1 110 ? -0.344 0.078 -4.997 1.00 98.12 110 ILE A C 1
ATOM 829 O O . ILE A 1 110 ? -1.565 0.024 -4.860 1.00 98.12 110 ILE A O 1
ATOM 833 N N . PHE A 1 111 ? 0.306 -0.707 -5.850 1.00 98.38 111 PHE A N 1
ATOM 834 C CA . PHE A 1 111 ? -0.358 -1.680 -6.709 1.00 98.38 111 PHE A CA 1
ATOM 835 C C . PHE A 1 111 ? 0.213 -3.079 -6.465 1.00 98.38 111 PHE A C 1
ATOM 837 O O . PHE A 1 111 ? 1.361 -3.361 -6.804 1.00 98.38 111 PHE A O 1
ATOM 844 N N . VAL A 1 112 ? -0.593 -3.980 -5.910 1.00 98.69 112 VAL A N 1
ATOM 845 C CA . VAL A 1 112 ? -0.232 -5.378 -5.640 1.00 98.69 112 VAL A CA 1
ATOM 846 C C . VAL A 1 112 ? -1.026 -6.270 -6.584 1.00 98.69 112 VAL A C 1
ATOM 848 O O . VAL A 1 112 ? -2.248 -6.216 -6.598 1.00 98.69 112 VAL A O 1
ATOM 851 N N . THR A 1 113 ? -0.362 -7.084 -7.403 1.00 98.44 113 THR A N 1
ATOM 852 C CA . THR A 1 113 ? -1.075 -7.912 -8.402 1.00 98.44 113 THR A CA 1
ATOM 853 C C . THR A 1 113 ? -1.644 -9.216 -7.841 1.00 98.44 113 THR A C 1
ATOM 855 O O . THR A 1 113 ? -2.557 -9.774 -8.443 1.00 98.44 113 THR A O 1
ATOM 858 N N . GLY A 1 114 ? -1.118 -9.697 -6.712 1.00 98.44 114 GLY A N 1
ATOM 859 C CA . GLY A 1 114 ? -1.657 -10.823 -5.950 1.00 98.44 114 GLY A CA 1
ATOM 860 C C . GLY A 1 114 ? -2.380 -10.359 -4.687 1.00 98.44 114 GLY A C 1
ATOM 861 O O . GLY A 1 114 ? -2.958 -9.272 -4.651 1.00 98.44 114 GLY A O 1
ATOM 862 N N . ASP A 1 115 ? -2.327 -11.190 -3.649 1.00 98.88 115 ASP A N 1
ATOM 863 C CA . ASP A 1 115 ? -2.949 -10.908 -2.349 1.00 98.88 115 ASP A CA 1
ATOM 864 C C . ASP A 1 115 ? -2.152 -9.883 -1.538 1.00 98.88 115 ASP A C 1
ATOM 866 O O . ASP A 1 115 ? -0.918 -9.851 -1.587 1.00 98.88 115 ASP A O 1
ATOM 870 N N . ALA A 1 116 ? -2.854 -9.104 -0.719 1.00 98.88 116 ALA A N 1
ATOM 871 C CA . ALA A 1 116 ? -2.264 -8.205 0.262 1.00 98.88 116 ALA A CA 1
ATOM 872 C C . ALA A 1 116 ? -2.762 -8.549 1.672 1.00 98.88 116 ALA A C 1
ATOM 874 O O . ALA A 1 116 ? -3.932 -8.356 2.011 1.00 98.88 116 ALA A O 1
ATOM 875 N N . VAL A 1 117 ? -1.846 -9.033 2.511 1.00 98.88 117 VAL A N 1
ATOM 876 C CA . VAL A 1 117 ? -2.098 -9.345 3.921 1.00 98.88 117 VAL A CA 1
ATOM 877 C C . VAL A 1 117 ? -1.314 -8.374 4.792 1.00 98.88 117 VAL A C 1
ATOM 879 O O . VAL A 1 117 ? -0.088 -8.458 4.896 1.00 98.88 117 VAL A O 1
ATOM 882 N N . VAL A 1 118 ? -2.038 -7.471 5.447 1.00 98.88 118 VAL A N 1
ATOM 883 C CA . VAL A 1 118 ? -1.476 -6.459 6.341 1.00 98.88 118 VAL A CA 1
ATOM 884 C C . VAL A 1 118 ? -1.876 -6.804 7.770 1.00 98.88 118 VAL A C 1
ATOM 886 O O . VAL A 1 118 ? -3.059 -6.913 8.085 1.00 98.88 118 VAL A O 1
ATOM 889 N N . ARG A 1 119 ? -0.896 -7.064 8.637 1.00 98.56 119 ARG A N 1
ATOM 890 C CA . ARG A 1 119 ? -1.144 -7.680 9.954 1.00 98.56 119 ARG A CA 1
ATOM 891 C C . ARG A 1 119 ? -1.721 -6.730 10.996 1.00 98.56 119 ARG A C 1
ATOM 893 O O . ARG A 1 119 ? -2.279 -7.214 11.976 1.00 98.56 119 ARG A O 1
ATOM 900 N N . GLU A 1 120 ? -1.582 -5.423 10.813 1.00 98.38 120 GLU A N 1
ATOM 901 C CA . GLU A 1 120 ? -1.958 -4.428 11.816 1.00 98.38 120 GLU A CA 1
ATOM 902 C C . GLU A 1 120 ? -2.938 -3.395 11.262 1.00 98.38 120 GLU A C 1
ATOM 904 O O . GLU A 1 120 ? -4.091 -3.344 11.695 1.00 98.38 120 GLU A O 1
ATOM 909 N N . TRP A 1 121 ? -2.487 -2.558 10.326 1.00 98.56 121 TRP A N 1
ATOM 910 C CA . TRP A 1 121 ? -3.279 -1.450 9.809 1.00 98.56 121 TRP A CA 1
ATOM 911 C C . TRP A 1 121 ? -2.838 -0.992 8.419 1.00 98.56 121 TRP A C 1
ATOM 913 O O . TRP A 1 121 ? -1.668 -1.093 8.055 1.00 98.56 121 TRP A O 1
ATOM 923 N N . VAL A 1 122 ? -3.788 -0.432 7.674 1.00 98.75 122 VAL A N 1
ATOM 924 C CA . VAL A 1 122 ? -3.578 0.261 6.400 1.00 98.75 122 VAL A CA 1
ATOM 925 C C . VAL A 1 122 ? -4.119 1.679 6.523 1.00 98.75 122 VAL A C 1
ATOM 927 O O . VAL A 1 122 ? -5.280 1.863 6.894 1.00 98.75 122 VAL A O 1
ATOM 930 N N . PHE A 1 123 ? -3.287 2.663 6.195 1.00 98.06 123 PHE A N 1
ATOM 931 C CA . PHE A 1 123 ? -3.668 4.061 6.048 1.00 98.06 123 PHE A CA 1
ATOM 932 C C . PHE A 1 123 ? -3.510 4.466 4.581 1.00 98.06 123 PHE A C 1
ATOM 934 O O . PHE A 1 123 ? -2.397 4.523 4.070 1.00 98.06 123 PHE A O 1
ATOM 941 N N . ALA A 1 124 ? -4.630 4.691 3.900 1.00 96.06 124 ALA A N 1
ATOM 942 C CA . ALA A 1 124 ? -4.724 4.982 2.471 1.00 96.06 124 ALA A CA 1
ATOM 943 C C . ALA A 1 124 ? -5.788 6.059 2.192 1.00 96.06 124 ALA A C 1
ATOM 945 O O . ALA A 1 124 ? -6.524 5.974 1.216 1.00 96.06 124 ALA A O 1
ATOM 946 N N . SER A 1 125 ? -5.904 7.040 3.093 1.00 94.69 125 SER A N 1
ATOM 947 C CA . SER A 1 125 ? -6.926 8.093 3.048 1.00 94.69 125 SER A CA 1
ATOM 948 C C . SER A 1 125 ? -6.395 9.466 2.634 1.00 94.69 125 SER A C 1
ATOM 950 O O . SER A 1 125 ? -7.083 10.459 2.851 1.00 94.69 125 SER A O 1
ATOM 952 N N . ARG A 1 126 ? -5.159 9.556 2.130 1.00 93.62 126 ARG A N 1
ATOM 953 C CA . ARG A 1 126 ? -4.556 10.835 1.723 1.00 93.62 126 ARG A CA 1
ATOM 954 C C . ARG A 1 126 ? -4.927 11.167 0.292 1.00 93.62 126 ARG A C 1
ATOM 956 O O . ARG A 1 126 ? -4.978 10.257 -0.536 1.00 93.62 126 ARG A O 1
ATOM 963 N N . GLU A 1 127 ? -5.179 12.442 0.011 1.00 91.81 127 GLU A N 1
ATOM 964 C CA . GLU A 1 127 ? -5.717 12.875 -1.283 1.00 91.81 127 GLU A CA 1
ATOM 965 C C . GLU A 1 127 ? -4.854 12.388 -2.450 1.00 91.81 127 GLU A C 1
ATOM 967 O O . GLU A 1 127 ? -3.631 12.242 -2.340 1.00 91.81 127 GLU A O 1
ATOM 972 N N . ASP A 1 128 ? -5.533 12.083 -3.555 1.00 90.12 128 ASP A N 1
ATOM 973 C CA . ASP A 1 128 ? -4.973 11.568 -4.806 1.00 90.12 128 ASP A CA 1
ATOM 974 C C . ASP A 1 128 ? -4.165 10.262 -4.691 1.00 90.12 128 ASP A C 1
ATOM 976 O O . ASP A 1 128 ? -3.611 9.783 -5.684 1.00 90.12 128 ASP A O 1
ATOM 980 N N . SER A 1 129 ? -4.100 9.647 -3.506 1.00 93.12 129 SER A N 1
ATOM 981 C CA . SER A 1 129 ? -3.472 8.342 -3.328 1.00 93.12 129 SER A CA 1
ATOM 982 C C . SER A 1 129 ? -4.369 7.219 -3.846 1.00 93.12 129 SER A C 1
ATOM 984 O O . SER A 1 129 ? -5.590 7.343 -3.968 1.00 93.12 129 SER A O 1
ATOM 986 N N . SER A 1 130 ? -3.758 6.082 -4.166 1.00 94.69 130 SER A N 1
ATOM 987 C CA . SER A 1 130 ? -4.489 4.895 -4.582 1.00 94.69 130 SER A CA 1
ATOM 988 C C . SER A 1 130 ? -3.849 3.620 -4.062 1.00 94.69 130 SER A C 1
ATOM 990 O O . SER A 1 130 ? -2.625 3.492 -3.992 1.00 94.69 130 SER A O 1
ATOM 992 N N . MET A 1 131 ? -4.697 2.648 -3.731 1.00 97.12 131 MET A N 1
ATOM 993 C CA . MET A 1 131 ? -4.279 1.292 -3.419 1.00 97.12 131 MET A CA 1
ATOM 994 C C . MET A 1 131 ? -5.106 0.293 -4.228 1.00 97.12 131 MET A C 1
ATOM 996 O O . MET A 1 131 ? -6.340 0.334 -4.233 1.00 97.12 131 MET A O 1
ATOM 1000 N N . VAL A 1 132 ? -4.414 -0.628 -4.895 1.00 97.69 132 VAL A N 1
ATOM 1001 C CA . VAL A 1 132 ? -5.024 -1.692 -5.696 1.00 97.69 132 VAL A CA 1
ATOM 1002 C C . VAL A 1 132 ? -4.434 -3.038 -5.303 1.00 97.69 132 VAL A C 1
ATOM 1004 O O . VAL A 1 132 ? -3.217 -3.176 -5.177 1.00 97.69 132 VAL A O 1
ATOM 1007 N N . VAL A 1 133 ? -5.301 -4.032 -5.130 1.00 98.56 133 VAL A N 1
ATOM 1008 C CA . VAL A 1 133 ? -4.955 -5.416 -4.798 1.00 98.56 133 VAL A CA 1
ATOM 1009 C C . VAL A 1 133 ? -5.643 -6.335 -5.805 1.00 98.56 133 VAL A C 1
ATOM 1011 O O . VAL A 1 133 ? -6.865 -6.350 -5.909 1.00 98.56 133 VAL A O 1
ATOM 1014 N N . GLY A 1 134 ? -4.873 -7.087 -6.585 1.00 98.12 134 GLY A N 1
ATOM 1015 C CA . GLY A 1 134 ? -5.415 -7.983 -7.608 1.00 98.12 134 GLY A CA 1
ATOM 1016 C C . GLY A 1 134 ? -6.057 -9.243 -7.027 1.00 98.12 134 GLY A C 1
ATOM 1017 O O . GLY A 1 134 ? -7.016 -9.749 -7.597 1.00 98.12 134 GLY A O 1
ATOM 1018 N N . GLY A 1 135 ? -5.559 -9.726 -5.887 1.00 98.38 135 GLY A N 1
ATOM 1019 C CA . GLY A 1 135 ? -6.089 -10.884 -5.168 1.00 98.38 135 GLY A CA 1
ATOM 1020 C C . GLY A 1 135 ? -6.926 -10.507 -3.946 1.00 98.38 135 GLY A C 1
ATOM 1021 O O . GLY A 1 135 ? -7.660 -9.517 -3.959 1.00 98.38 135 GLY A O 1
ATOM 1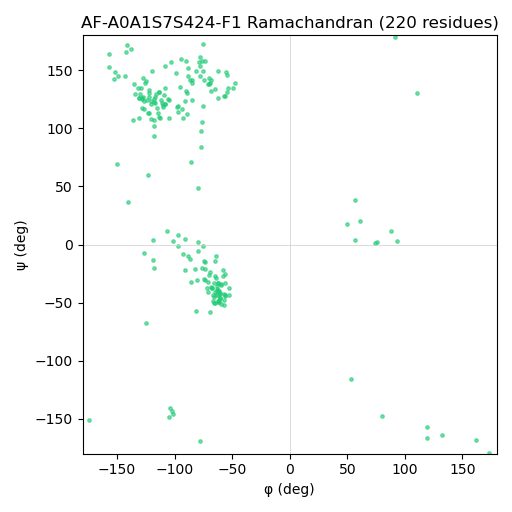022 N N . ASP A 1 136 ? -6.810 -11.306 -2.889 1.00 98.75 136 ASP A N 1
ATOM 1023 C CA . ASP A 1 136 ? -7.488 -11.089 -1.611 1.00 98.75 136 ASP A CA 1
ATOM 1024 C C . ASP A 1 136 ? -6.834 -9.953 -0.810 1.00 98.75 136 ASP A C 1
ATOM 1026 O O . ASP A 1 136 ? -5.607 -9.831 -0.750 1.00 98.75 136 ASP A O 1
ATOM 1030 N N . PHE A 1 137 ? -7.647 -9.135 -0.138 1.00 98.88 137 PHE A N 1
ATOM 1031 C CA . PHE A 1 137 ? -7.178 -8.075 0.754 1.00 98.88 137 PHE A CA 1
ATOM 1032 C C . PHE A 1 137 ? -7.636 -8.313 2.191 1.00 98.88 137 PHE A C 1
ATOM 1034 O O . PHE A 1 137 ? -8.833 -8.409 2.468 1.00 98.88 137 PHE A O 1
ATOM 1041 N N . ARG A 1 138 ? -6.682 -8.343 3.126 1.00 98.88 138 ARG A N 1
ATOM 1042 C CA . ARG A 1 138 ? -6.963 -8.532 4.550 1.00 98.88 138 ARG A CA 1
ATOM 1043 C C . ARG A 1 138 ? -6.188 -7.556 5.423 1.00 98.88 138 ARG A C 1
ATOM 1045 O O . ARG A 1 138 ? -4.962 -7.489 5.346 1.00 98.88 138 ARG A O 1
ATOM 1052 N N . THR A 1 139 ? -6.903 -6.883 6.324 1.00 98.75 139 THR A N 1
ATOM 1053 C CA . THR A 1 139 ? -6.315 -6.060 7.389 1.00 98.75 139 THR A CA 1
ATOM 1054 C C . THR A 1 139 ? -7.232 -5.961 8.617 1.00 98.75 139 THR A C 1
ATOM 1056 O O . THR A 1 139 ? -8.452 -5.845 8.471 1.00 98.75 139 THR A O 1
ATOM 1059 N N . PRO A 1 140 ? -6.699 -5.959 9.854 1.00 98.56 140 PRO A N 1
ATOM 1060 C CA . PRO A 1 140 ? -7.504 -5.655 11.037 1.00 98.56 140 PRO A CA 1
ATOM 1061 C C . PRO A 1 140 ? -8.022 -4.214 11.066 1.00 98.56 140 PRO A C 1
ATOM 1063 O O . PRO A 1 140 ? -9.102 -3.964 11.597 1.00 98.56 140 PRO A O 1
ATOM 1066 N N . ILE A 1 141 ? -7.261 -3.255 10.531 1.00 98.62 141 ILE A N 1
ATOM 1067 C CA . ILE A 1 141 ? -7.637 -1.836 10.513 1.00 98.62 141 ILE A CA 1
ATOM 1068 C C . ILE A 1 141 ? -7.450 -1.270 9.104 1.00 98.62 141 ILE A C 1
ATOM 1070 O O . ILE A 1 141 ? -6.357 -1.349 8.544 1.00 98.62 141 ILE A O 1
ATOM 1074 N N . PHE A 1 142 ? -8.497 -0.663 8.548 1.00 98.62 142 PHE A N 1
ATOM 1075 C CA . PHE A 1 142 ? -8.440 0.051 7.269 1.00 98.62 142 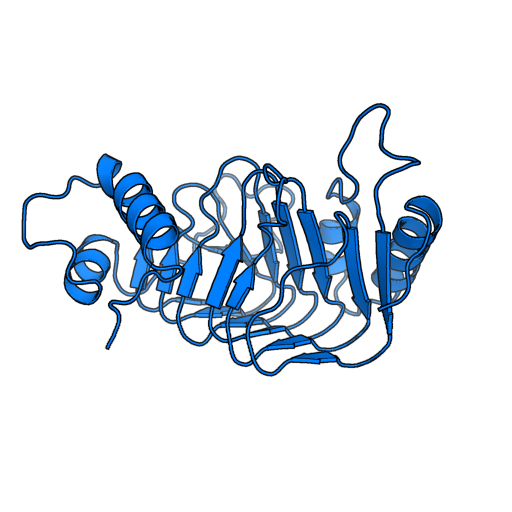PHE A CA 1
ATOM 1076 C C . PHE A 1 142 ? -8.921 1.497 7.411 1.00 98.62 142 PHE A C 1
ATOM 1078 O O . PHE A 1 142 ? -10.050 1.740 7.845 1.00 98.62 142 PHE A O 1
ATOM 1085 N N . ILE A 1 143 ? -8.080 2.451 7.016 1.00 98.38 143 ILE A N 1
ATOM 1086 C CA . ILE A 1 143 ? -8.402 3.878 6.958 1.00 98.38 143 ILE A CA 1
ATOM 1087 C C . ILE A 1 143 ? -8.283 4.334 5.504 1.00 98.38 143 ILE A C 1
ATOM 1089 O O . ILE A 1 143 ? -7.178 4.528 5.012 1.00 98.38 143 ILE A O 1
ATOM 1093 N N . GLY A 1 144 ? -9.417 4.484 4.828 1.00 96.31 144 GLY A N 1
ATOM 1094 C CA . GLY A 1 144 ? -9.507 5.017 3.463 1.00 96.31 144 GLY A CA 1
ATOM 1095 C C . GLY A 1 144 ? -10.311 6.317 3.368 1.00 96.31 144 GLY A C 1
ATOM 1096 O O . GLY A 1 144 ? -10.122 7.087 2.439 1.00 96.31 144 GLY A O 1
ATOM 1097 N N . ALA A 1 145 ? -11.166 6.612 4.356 1.00 93.12 145 ALA A N 1
ATOM 1098 C CA . ALA A 1 145 ? -12.130 7.713 4.301 1.00 93.12 145 ALA A CA 1
ATOM 1099 C C . ALA A 1 145 ? -13.007 7.640 3.033 1.00 93.12 145 ALA A C 1
ATOM 1101 O O . ALA A 1 145 ? -13.784 6.694 2.885 1.00 93.12 145 ALA A O 1
ATOM 1102 N N . ASP A 1 146 ? -12.916 8.616 2.137 1.00 90.12 146 ASP A N 1
ATOM 1103 C CA . ASP A 1 146 ? -13.596 8.639 0.841 1.00 90.12 146 ASP A CA 1
ATOM 1104 C C . ASP A 1 146 ? -12.798 7.962 -0.290 1.00 90.12 146 ASP A C 1
ATOM 1106 O O . ASP A 1 146 ? -13.372 7.671 -1.343 1.00 90.12 146 ASP A O 1
ATOM 1110 N N . ILE A 1 147 ? -11.532 7.616 -0.040 1.00 92.56 147 ILE A N 1
ATOM 1111 C CA . ILE A 1 147 ? -10.632 6.912 -0.958 1.00 92.56 147 ILE A CA 1
ATOM 1112 C C . ILE A 1 147 ? -10.710 5.408 -0.688 1.00 92.56 147 ILE A C 1
ATOM 1114 O O . ILE A 1 147 ? -10.393 4.911 0.396 1.00 92.56 147 ILE A O 1
ATOM 1118 N N . TRP A 1 148 ? -11.175 4.652 -1.680 1.00 94.56 148 TRP A N 1
ATOM 1119 C CA . TRP A 1 148 ? -11.332 3.206 -1.553 1.00 94.56 148 TRP A CA 1
ATOM 1120 C C . TRP A 1 148 ? -10.079 2.443 -1.979 1.00 94.56 148 TRP A C 1
ATOM 1122 O O . TRP A 1 148 ? -9.290 2.895 -2.808 1.00 94.56 148 TRP A O 1
ATOM 1132 N N . VAL A 1 149 ? -9.952 1.215 -1.477 1.00 97.06 149 VAL A N 1
ATOM 1133 C CA . VAL A 1 149 ? -9.048 0.210 -2.051 1.00 97.06 149 VAL A CA 1
ATOM 1134 C C . VAL A 1 149 ? -9.793 -0.600 -3.115 1.00 97.06 149 VAL A C 1
ATOM 1136 O O . VAL A 1 149 ? -10.925 -1.038 -2.891 1.00 97.06 149 VAL A O 1
ATOM 1139 N N . SER A 1 150 ? -9.186 -0.786 -4.289 1.00 96.94 150 SER A N 1
ATOM 1140 C C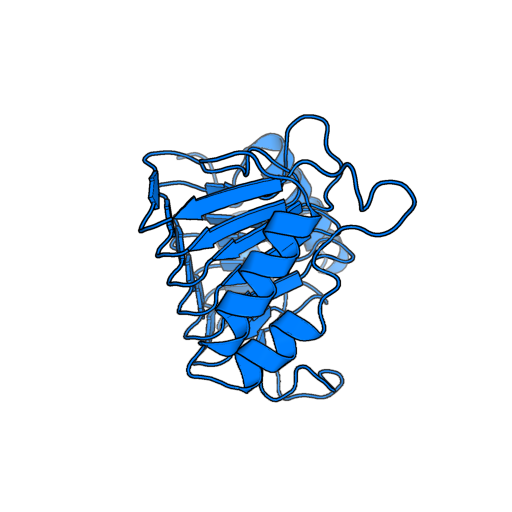A . SER A 1 150 ? -9.756 -1.634 -5.351 1.00 96.94 150 SER A CA 1
ATOM 1141 C C . SER A 1 150 ? -9.244 -3.066 -5.210 1.00 96.94 150 SER A C 1
ATOM 1143 O O . SER A 1 150 ? -8.031 -3.265 -5.207 1.00 96.94 150 SER A O 1
ATOM 1145 N N . VAL A 1 151 ? -10.137 -4.054 -5.090 1.00 98.06 151 VAL A N 1
ATOM 1146 C CA . VAL A 1 151 ? -9.767 -5.441 -4.742 1.00 98.06 151 VAL A CA 1
ATOM 1147 C C . VAL A 1 151 ? -10.352 -6.449 -5.730 1.00 98.06 151 VAL A C 1
ATOM 1149 O O . VAL A 1 151 ? -11.554 -6.430 -5.984 1.00 98.06 151 VAL A O 1
ATOM 1152 N N . GLY A 1 152 ? -9.523 -7.312 -6.320 1.00 97.31 152 GLY A N 1
ATOM 1153 C CA . GLY A 1 152 ? -9.974 -8.326 -7.283 1.00 97.31 152 GLY A CA 1
ATOM 1154 C C . GLY A 1 152 ? -10.575 -9.578 -6.636 1.00 97.31 152 GLY A C 1
ATOM 1155 O O . GLY A 1 152 ? -11.485 -10.180 -7.206 1.00 97.31 152 GLY A O 1
ATOM 1156 N N . GLY A 1 153 ? -10.113 -9.934 -5.436 1.00 97.00 153 GLY A N 1
ATOM 1157 C CA . GLY A 1 153 ? -10.605 -11.058 -4.642 1.00 97.00 153 GLY A CA 1
ATOM 1158 C C . GLY A 1 153 ? -11.559 -10.665 -3.510 1.00 97.00 153 GLY A C 1
ATOM 1159 O O . GLY A 1 153 ? -12.376 -9.747 -3.612 1.00 97.00 153 GLY A O 1
ATOM 1160 N N . SER A 1 154 ? -11.473 -11.412 -2.415 1.00 98.06 154 SER A N 1
ATOM 1161 C CA . SER A 1 154 ? -12.225 -11.184 -1.184 1.00 98.06 154 SER A CA 1
ATOM 1162 C C . SER A 1 154 ? -11.618 -10.065 -0.333 1.00 98.06 154 SER A C 1
ATOM 1164 O O . SER A 1 154 ? -10.439 -9.729 -0.444 1.00 98.06 154 SER A O 1
ATOM 1166 N N . VAL A 1 155 ? -12.448 -9.465 0.523 1.00 98.69 155 VAL A N 1
ATOM 1167 C CA . VAL A 1 155 ? -12.053 -8.357 1.394 1.00 98.69 155 VAL A CA 1
ATOM 1168 C C . VAL A 1 155 ? -12.403 -8.692 2.835 1.00 98.69 155 VAL A C 1
ATOM 1170 O O . VAL A 1 155 ? -13.570 -8.907 3.164 1.00 98.69 155 VAL A O 1
ATOM 1173 N N . GLU A 1 156 ? -11.400 -8.657 3.705 1.00 98.62 156 GLU A N 1
ATOM 1174 C CA . GLU A 1 156 ? -11.552 -8.772 5.151 1.00 98.62 156 GLU A CA 1
ATOM 1175 C C . GLU A 1 156 ? -11.006 -7.513 5.831 1.00 98.62 156 GLU A C 1
ATOM 1177 O O . GLU A 1 156 ? -9.797 -7.295 5.915 1.00 98.62 156 GLU A O 1
ATOM 1182 N N . MET A 1 157 ? -11.917 -6.685 6.345 1.00 98.56 157 MET A N 1
ATOM 1183 C CA . MET A 1 157 ? -11.593 -5.497 7.135 1.00 98.56 157 MET A CA 1
ATOM 1184 C C . MET A 1 157 ? -12.359 -5.560 8.454 1.00 98.56 157 MET A C 1
ATOM 1186 O O . MET A 1 157 ? -13.594 -5.561 8.468 1.00 98.56 157 MET A O 1
ATOM 1190 N N . GLU A 1 158 ? -11.644 -5.643 9.573 1.00 98.50 158 GLU A N 1
ATOM 1191 C CA . GLU A 1 158 ? -12.290 -5.805 10.880 1.00 98.50 158 GLU A CA 1
ATOM 1192 C C . GLU A 1 158 ? -12.795 -4.460 11.416 1.00 98.50 158 GLU A C 1
ATOM 1194 O O . GLU A 1 158 ? -13.991 -4.299 11.633 1.00 98.50 158 GLU A O 1
ATOM 1199 N N . TYR A 1 159 ? -11.912 -3.474 11.568 1.00 98.50 159 TYR A N 1
ATOM 1200 C CA . TYR A 1 159 ? -12.235 -2.117 12.007 1.00 98.50 159 TYR A CA 1
ATOM 1201 C C . TYR A 1 159 ? -11.853 -1.108 10.929 1.00 98.50 159 TYR A C 1
ATOM 1203 O O . TYR A 1 159 ? -10.867 -1.299 10.218 1.00 98.50 159 TYR A O 1
ATOM 1211 N N . GLY A 1 160 ? -12.562 0.012 10.824 1.00 97.31 160 GLY A N 1
ATOM 1212 C CA . GLY A 1 160 ? -12.091 1.043 9.911 1.00 97.31 160 GLY A CA 1
ATOM 1213 C C . GLY A 1 160 ? -12.999 2.233 9.686 1.00 97.31 160 GLY A C 1
ATOM 1214 O O . GLY A 1 160 ? -14.095 2.345 10.236 1.00 97.31 160 GLY A O 1
ATOM 1215 N N . TYR A 1 161 ? -12.500 3.115 8.829 1.00 97.31 161 TYR A N 1
ATOM 1216 C CA . TYR A 1 161 ? -13.212 4.254 8.274 1.00 97.31 161 TYR A CA 1
ATOM 1217 C C . TYR A 1 161 ? -12.898 4.331 6.780 1.00 97.31 161 TYR A C 1
ATOM 1219 O O . TYR A 1 161 ? -11.770 4.631 6.398 1.00 97.31 161 TYR A O 1
ATOM 1227 N N . GLY A 1 162 ? -13.876 3.986 5.945 1.00 96.25 162 GLY A N 1
ATOM 1228 C CA . GLY A 1 162 ? -13.717 3.843 4.498 1.00 96.25 162 GLY A CA 1
ATOM 1229 C C . GLY A 1 162 ? -14.324 2.543 3.985 1.00 96.25 162 GLY A C 1
ATOM 1230 O O . GLY A 1 162 ? -15.141 1.913 4.666 1.00 96.25 162 GLY A O 1
ATOM 1231 N N . TYR A 1 163 ? -13.961 2.160 2.766 1.00 97.50 163 TYR A N 1
ATOM 1232 C CA . TYR A 1 163 ? -14.524 0.999 2.084 1.00 97.50 163 TYR A CA 1
ATOM 1233 C C . TYR A 1 163 ? -13.585 0.465 0.998 1.00 97.50 163 TYR A C 1
ATOM 1235 O O . TYR A 1 163 ? -12.654 1.139 0.564 1.00 97.50 163 TYR A O 1
ATOM 1243 N N . ALA A 1 164 ? -13.855 -0.758 0.558 1.00 97.81 164 ALA A N 1
ATOM 1244 C CA . ALA A 1 164 ? -13.268 -1.357 -0.628 1.00 97.81 164 ALA A CA 1
ATOM 1245 C C . ALA A 1 164 ? -14.315 -1.445 -1.743 1.00 97.81 164 ALA A C 1
ATOM 1247 O O . ALA A 1 164 ? -15.519 -1.548 -1.479 1.00 97.81 164 ALA A O 1
ATOM 1248 N N . VAL A 1 165 ? -13.841 -1.448 -2.984 1.00 96.81 165 VAL A N 1
ATOM 1249 C CA . VAL A 1 165 ? -14.649 -1.668 -4.187 1.00 96.81 165 VAL A CA 1
ATOM 1250 C C . VAL A 1 165 ? -14.039 -2.823 -4.969 1.00 96.81 165 VAL A C 1
ATOM 1252 O O . VAL A 1 165 ? -12.818 -2.943 -5.062 1.00 96.81 165 VAL A O 1
ATOM 1255 N N . ALA A 1 166 ? -14.878 -3.686 -5.536 1.00 95.19 166 ALA A N 1
ATOM 1256 C CA . ALA A 1 166 ? -14.382 -4.772 -6.371 1.00 95.19 166 ALA A CA 1
ATOM 1257 C C . ALA A 1 166 ? -13.702 -4.217 -7.636 1.00 95.19 166 ALA A C 1
ATOM 1259 O O . ALA A 1 166 ? -14.264 -3.363 -8.322 1.00 95.19 166 ALA A O 1
ATOM 1260 N N . LEU A 1 167 ? -12.521 -4.737 -7.976 1.00 93.94 167 LEU A N 1
ATOM 1261 C CA . LEU A 1 167 ? -11.681 -4.270 -9.086 1.00 93.94 167 LEU A CA 1
ATOM 1262 C C . LEU A 1 167 ? -12.403 -4.315 -10.440 1.00 93.94 167 LEU A C 1
ATOM 1264 O O . LEU A 1 167 ? -12.131 -3.500 -11.315 1.00 93.94 167 LEU A O 1
ATOM 1268 N N . ALA A 1 168 ? -13.381 -5.209 -10.596 1.00 90.31 168 ALA A N 1
ATOM 1269 C CA . ALA A 1 168 ? -14.243 -5.269 -11.776 1.00 90.31 168 ALA A CA 1
ATOM 1270 C C . ALA A 1 168 ? -15.011 -3.957 -12.053 1.00 90.31 168 ALA A C 1
ATOM 1272 O O . ALA A 1 168 ? -15.409 -3.712 -13.188 1.00 90.31 168 ALA A O 1
ATOM 1273 N N . TRP A 1 169 ? -15.200 -3.107 -11.038 1.00 90.12 169 TRP A N 1
ATOM 1274 C CA . TRP A 1 169 ? -15.834 -1.790 -11.150 1.00 90.12 169 TRP A CA 1
ATOM 1275 C C . TRP A 1 169 ? -14.826 -0.648 -11.288 1.00 90.12 169 TRP A C 1
ATOM 1277 O O . TRP A 1 169 ? -15.218 0.509 -11.249 1.00 90.12 169 TRP A O 1
ATOM 1287 N N . PHE A 1 170 ? -13.532 -0.929 -11.464 1.00 84.06 170 PHE A N 1
ATOM 1288 C CA . PHE A 1 170 ? -12.487 0.099 -11.509 1.00 84.06 170 PHE A CA 1
ATOM 1289 C C . PHE A 1 170 ? -12.770 1.220 -12.525 1.00 84.06 170 PHE A C 1
ATOM 1291 O O . PHE A 1 170 ? -12.499 2.387 -12.260 1.00 84.06 170 PHE A O 1
ATOM 1298 N N . ALA A 1 171 ? -13.344 0.874 -13.680 1.00 81.75 171 ALA A N 1
ATOM 1299 C CA . ALA A 1 171 ? -13.690 1.834 -14.725 1.00 81.75 171 ALA A CA 1
ATOM 1300 C C . ALA A 1 171 ? -14.852 2.778 -14.357 1.00 81.75 171 ALA A C 1
ATOM 1302 O O . ALA A 1 171 ? -14.951 3.852 -14.946 1.00 81.75 171 ALA A O 1
ATOM 1303 N N . ASP A 1 172 ? -15.721 2.371 -13.430 1.00 85.69 172 ASP A N 1
ATOM 1304 C CA . ASP A 1 172 ? -16.895 3.119 -12.973 1.00 85.69 172 ASP A CA 1
ATOM 1305 C C . ASP A 1 172 ? -17.195 2.772 -11.507 1.00 85.69 172 ASP A C 1
ATOM 1307 O O . ASP A 1 172 ? -18.145 2.064 -11.166 1.00 85.69 172 ASP A O 1
ATOM 1311 N N . ALA A 1 173 ? -16.307 3.217 -10.617 1.00 83.00 173 ALA A N 1
ATOM 1312 C CA . ALA A 1 173 ? -16.407 2.904 -9.195 1.00 83.00 173 ALA A CA 1
ATOM 1313 C C . ALA A 1 173 ? -17.540 3.683 -8.499 1.00 83.00 173 ALA A C 1
ATOM 1315 O O . ALA A 1 173 ? -17.940 3.346 -7.380 1.00 83.00 173 ALA A O 1
ATOM 1316 N N . TYR A 1 174 ? -18.074 4.727 -9.144 1.00 80.50 174 TYR A N 1
ATOM 1317 C CA . TYR A 1 174 ? -19.057 5.617 -8.541 1.00 80.50 174 TYR A CA 1
ATOM 1318 C C . TYR A 1 174 ? -20.437 4.949 -8.504 1.00 80.50 174 TYR A C 1
ATOM 1320 O O . TYR A 1 174 ? -21.128 4.823 -9.508 1.00 80.50 174 TYR A O 1
ATOM 1328 N N . GLY A 1 175 ? -20.850 4.510 -7.314 1.00 82.69 175 GLY A N 1
ATOM 1329 C CA . GLY A 1 175 ? -22.080 3.732 -7.124 1.00 82.69 175 GLY A CA 1
ATOM 1330 C C . GLY A 1 175 ? -21.876 2.215 -7.154 1.00 82.69 175 GLY A C 1
ATOM 1331 O O . GLY A 1 175 ? -22.848 1.471 -7.007 1.00 82.69 175 GLY A O 1
ATOM 1332 N N . ALA A 1 176 ? -20.630 1.747 -7.279 1.00 91.81 176 ALA A N 1
ATOM 1333 C CA . ALA A 1 176 ? -20.306 0.336 -7.143 1.00 91.81 176 ALA A CA 1
ATOM 1334 C C . ALA A 1 176 ? -20.632 -0.183 -5.724 1.00 91.81 176 ALA A C 1
ATOM 1336 O O . ALA A 1 176 ? -20.537 0.568 -4.744 1.00 91.81 176 ALA A O 1
ATOM 1337 N N . PRO A 1 177 ? -20.998 -1.472 -5.574 1.00 94.19 177 PRO A N 1
ATOM 1338 C CA . PRO A 1 177 ? -21.186 -2.078 -4.263 1.00 94.19 177 PRO A CA 1
ATOM 1339 C C . 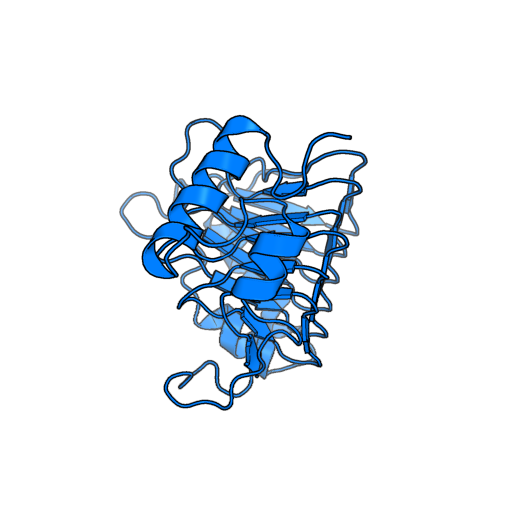PRO A 1 177 ? -19.931 -1.941 -3.395 1.00 94.19 177 PRO A C 1
ATOM 1341 O O . PRO A 1 177 ? -18.833 -2.322 -3.797 1.00 94.19 177 PRO A O 1
ATOM 1344 N N . GLN A 1 178 ? -20.116 -1.412 -2.188 1.00 96.12 178 GLN A N 1
ATOM 1345 C CA . GLN A 1 178 ? -19.037 -1.180 -1.234 1.00 96.12 178 GLN A CA 1
ATOM 1346 C C . GLN A 1 178 ? -18.920 -2.352 -0.262 1.00 96.12 178 GLN A C 1
ATOM 1348 O O . GLN A 1 178 ? -19.919 -2.772 0.328 1.00 96.12 178 GLN A O 1
ATOM 1353 N N . VAL A 1 179 ? -17.694 -2.806 -0.009 1.00 97.50 179 VAL A N 1
ATOM 1354 C CA . VAL A 1 179 ? -17.387 -3.660 1.143 1.00 97.50 179 VAL A CA 1
ATOM 1355 C C . VAL A 1 179 ? -16.846 -2.774 2.255 1.00 97.50 179 VAL A C 1
ATOM 1357 O O . VAL A 1 179 ? -15.838 -2.092 2.085 1.00 97.50 179 VAL A O 1
ATOM 1360 N N . ARG A 1 180 ? -17.536 -2.744 3.394 1.00 97.81 180 ARG A N 1
ATOM 1361 C CA . ARG A 1 180 ? -17.173 -1.910 4.546 1.00 97.81 180 ARG A CA 1
ATOM 1362 C C . ARG A 1 180 ? -16.513 -2.749 5.639 1.00 97.81 180 ARG A C 1
ATOM 1364 O O . ARG A 1 180 ? -16.761 -3.954 5.694 1.00 97.81 180 ARG A O 1
ATOM 1371 N N . PRO A 1 181 ? -15.718 -2.128 6.526 1.00 98.31 181 PRO A N 1
ATOM 1372 C CA . PRO A 1 181 ? -15.245 -2.791 7.731 1.00 98.31 181 PRO A CA 1
ATOM 1373 C C . PRO A 1 181 ? -16.399 -3.345 8.575 1.00 98.31 181 PRO A C 1
ATOM 1375 O O . PRO A 1 181 ? -17.485 -2.762 8.611 1.00 98.31 181 PRO A O 1
ATOM 1378 N N . THR A 1 182 ? -16.147 -4.448 9.281 1.00 98.50 182 THR A N 1
ATOM 1379 C CA . THR A 1 182 ? -17.132 -5.091 10.172 1.00 98.50 182 THR A CA 1
ATOM 1380 C C . THR A 1 182 ? -17.577 -4.142 11.285 1.00 98.50 182 THR A C 1
ATOM 1382 O O . THR A 1 182 ? -18.762 -4.051 11.606 1.00 98.50 182 THR A O 1
ATOM 1385 N N . TYR A 1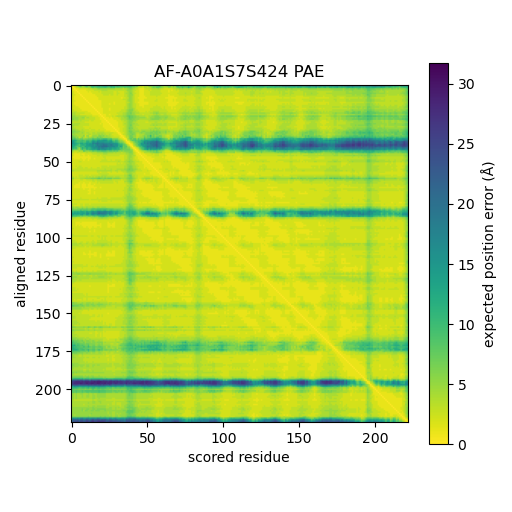 183 ? -16.621 -3.408 11.848 1.00 98.19 183 TYR A N 1
ATOM 1386 C CA . TYR A 1 183 ? -16.818 -2.398 12.872 1.00 98.19 183 TYR A CA 1
ATOM 1387 C C . TYR A 1 183 ? -16.407 -1.030 12.330 1.00 98.19 183 TYR A C 1
ATOM 1389 O O . TYR A 1 183 ? -15.315 -0.855 11.783 1.00 98.19 183 TYR A O 1
ATOM 1397 N N . GLY A 1 184 ? -17.291 -0.050 12.483 1.00 96.00 184 GLY A N 1
ATOM 1398 C CA . GLY A 1 184 ? -17.090 1.281 11.933 1.00 96.00 184 GLY A CA 1
ATOM 1399 C C . GLY A 1 184 ? -16.118 2.132 12.747 1.00 96.00 184 GLY A C 1
ATOM 1400 O O . GLY A 1 184 ? -15.437 1.691 13.679 1.00 96.00 184 GLY A O 1
ATOM 1401 N N . TRP A 1 185 ? -16.087 3.415 12.401 1.00 94.75 185 TRP A N 1
ATOM 1402 C CA . TRP A 1 185 ? -15.124 4.347 12.966 1.00 94.75 185 TRP A CA 1
ATOM 1403 C C . TRP A 1 185 ? -15.294 4.566 14.475 1.00 94.75 185 TRP A C 1
ATOM 1405 O O . TRP A 1 185 ? -14.319 4.823 15.179 1.00 94.75 185 TRP A O 1
ATOM 1415 N N . ARG A 1 186 ? -16.513 4.436 15.013 1.00 93.00 186 ARG A N 1
ATOM 1416 C CA . ARG A 1 186 ? -16.761 4.614 16.452 1.00 93.00 186 ARG A CA 1
ATOM 1417 C C . ARG A 1 186 ? -16.069 3.522 17.256 1.00 93.00 186 ARG A C 1
ATOM 1419 O O . ARG A 1 186 ? -15.305 3.819 18.174 1.00 93.00 186 ARG A O 1
ATOM 1426 N N . GLU A 1 187 ? -16.271 2.272 16.869 1.00 94.94 187 GLU A N 1
ATOM 1427 C CA . GLU A 1 187 ? -15.620 1.112 17.466 1.00 94.94 187 GLU A CA 1
ATOM 1428 C C . GLU A 1 187 ? -14.100 1.167 17.272 1.00 94.94 187 GLU A C 1
ATOM 1430 O O . GLU A 1 187 ? -13.347 0.871 18.203 1.00 94.94 187 GLU A O 1
ATOM 1435 N N . LEU A 1 188 ? -13.636 1.631 16.106 1.00 94.88 188 LEU A N 1
ATOM 1436 C CA . LEU A 1 188 ? -12.219 1.897 15.864 1.00 94.88 188 LEU A CA 1
ATOM 1437 C C . LEU A 1 188 ? -11.645 2.901 16.878 1.00 94.88 188 LEU A C 1
ATOM 1439 O O . LEU A 1 188 ? -10.599 2.633 17.465 1.00 94.88 188 LEU A O 1
ATOM 1443 N N . THR A 1 189 ? -12.307 4.036 17.138 1.00 92.69 189 THR A N 1
ATOM 1444 C CA . THR A 1 189 ? -11.785 5.029 18.101 1.00 92.69 189 THR A CA 1
ATOM 1445 C C . THR A 1 189 ? -11.669 4.466 19.516 1.00 92.69 189 THR A C 1
ATOM 1447 O O . THR A 1 189 ? -10.733 4.815 20.243 1.00 92.69 189 THR A O 1
ATOM 1450 N N . MET A 1 190 ? -12.576 3.559 19.898 1.00 91.00 190 MET A N 1
ATOM 1451 C CA . MET A 1 190 ? -12.492 2.829 21.161 1.00 91.00 190 MET A CA 1
ATOM 1452 C C . MET A 1 190 ? -11.295 1.878 21.167 1.00 91.00 190 MET A C 1
ATOM 1454 O O . MET A 1 190 ? -10.500 1.930 22.105 1.00 91.00 190 MET A O 1
ATOM 1458 N N . LYS A 1 191 ? -11.126 1.074 20.107 1.00 92.44 191 LYS A N 1
ATOM 1459 C CA . LYS A 1 191 ? -9.993 0.147 19.942 1.00 92.44 191 LYS A CA 1
ATOM 1460 C C . LYS A 1 191 ? -8.649 0.877 20.003 1.00 92.44 191 LYS A C 1
ATOM 1462 O O . LYS A 1 191 ? -7.727 0.425 20.672 1.00 92.44 191 LYS A O 1
ATOM 1467 N N . LEU A 1 192 ? -8.555 2.037 19.356 1.00 92.50 192 LEU A N 1
ATOM 1468 C CA . LEU A 1 192 ? -7.357 2.877 19.315 1.00 92.50 192 LEU A CA 1
ATOM 1469 C C . LEU A 1 192 ? -7.160 3.734 20.576 1.00 92.50 192 LEU A C 1
ATOM 1471 O O . LEU A 1 192 ? -6.150 4.441 20.702 1.00 92.50 192 LEU A O 1
ATOM 1475 N N . GLY A 1 193 ? -8.122 3.723 21.502 1.00 90.38 193 GLY A N 1
ATOM 1476 C CA . GLY A 1 193 ? -8.099 4.537 22.710 1.00 90.38 193 GLY A CA 1
ATOM 1477 C C . GLY A 1 193 ? -7.970 6.036 22.417 1.00 90.38 193 GLY A C 1
ATOM 1478 O O . GLY A 1 193 ? -7.234 6.726 23.120 1.00 90.38 193 GLY A O 1
ATOM 1479 N N . LEU A 1 194 ? -8.626 6.540 21.368 1.00 85.69 194 LEU A N 1
ATOM 1480 C CA . LEU A 1 194 ? -8.586 7.958 20.977 1.00 85.69 194 LEU A CA 1
ATOM 1481 C C . LEU A 1 194 ? -9.444 8.869 21.883 1.00 85.69 194 LEU A C 1
ATOM 1483 O O . LEU A 1 194 ? -9.422 10.084 21.746 1.00 85.69 194 LEU A O 1
ATOM 1487 N N . GLY A 1 195 ? -10.130 8.297 22.875 1.00 69.62 195 GLY A N 1
ATOM 1488 C CA . GLY A 1 195 ? -10.921 9.025 23.867 1.00 69.62 195 GLY A CA 1
ATOM 1489 C C . GLY A 1 195 ? -12.415 8.784 23.679 1.00 69.62 195 GLY A C 1
ATOM 1490 O O . GLY A 1 195 ? -12.951 8.858 22.5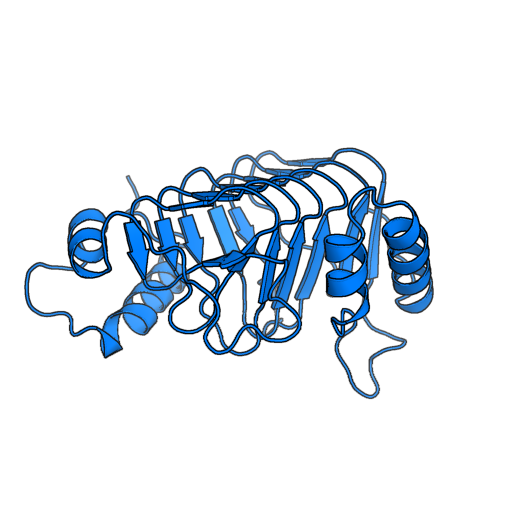77 1.00 69.62 195 GLY A O 1
ATOM 1491 N N . HIS A 1 196 ? -13.102 8.444 24.766 1.00 56.53 196 HIS A N 1
ATOM 1492 C CA . HIS A 1 196 ? -14.526 8.126 24.732 1.00 56.53 196 HIS A CA 1
ATOM 1493 C C . HIS A 1 196 ? -15.368 9.408 24.591 1.00 56.53 196 HIS A C 1
ATOM 1495 O O . HIS A 1 196 ? -15.331 10.285 25.451 1.00 56.53 196 HIS A O 1
ATOM 1501 N N . GLY A 1 197 ? -16.148 9.502 23.508 1.00 58.44 197 GLY A N 1
ATOM 1502 C CA . GLY A 1 197 ? -17.344 10.354 23.441 1.00 58.44 197 GLY A CA 1
ATOM 1503 C C . GLY A 1 197 ? -17.180 11.817 23.008 1.00 58.44 197 GLY A C 1
ATOM 1504 O O . GLY A 1 197 ? -18.135 12.573 23.162 1.00 58.44 197 GLY A O 1
ATOM 1505 N N . ARG A 1 198 ? -16.025 12.247 22.478 1.00 68.19 198 ARG A N 1
ATOM 1506 C CA . ARG A 1 198 ? -15.824 13.651 22.036 1.00 68.19 198 ARG A CA 1
ATOM 1507 C C . ARG A 1 198 ? -15.323 13.840 20.606 1.00 68.19 198 ARG A C 1
ATOM 1509 O O . ARG A 1 198 ? -15.269 14.977 20.150 1.00 68.19 198 ARG A O 1
ATOM 1516 N N . ILE A 1 199 ? -14.966 12.765 19.911 1.00 83.25 199 ILE A N 1
ATOM 1517 C CA . ILE A 1 199 ? -14.465 12.858 18.538 1.00 83.25 199 ILE A CA 1
ATOM 1518 C C . ILE A 1 199 ? -15.653 12.893 17.583 1.00 83.25 199 ILE A C 1
ATOM 1520 O O . ILE A 1 199 ? -16.504 12.001 17.607 1.00 83.25 199 ILE A O 1
ATOM 1524 N N . ARG A 1 200 ? -15.708 13.937 16.755 1.00 86.88 200 ARG A N 1
ATOM 1525 C CA . ARG A 1 200 ? -16.585 13.979 15.582 1.00 86.88 200 ARG A CA 1
ATOM 1526 C C . ARG A 1 200 ? -15.913 13.230 14.436 1.00 86.88 200 ARG A C 1
ATOM 1528 O O . ARG A 1 200 ? -14.691 13.234 14.342 1.00 86.88 200 ARG A O 1
ATOM 1535 N N . GLU A 1 201 ? -16.709 12.626 13.563 1.00 88.25 201 GLU A N 1
ATOM 1536 C CA . GLU A 1 201 ? -16.229 11.872 12.394 1.00 88.25 201 GLU A CA 1
ATOM 1537 C C . GLU A 1 201 ? -15.254 12.687 11.533 1.00 88.25 201 GLU A C 1
ATOM 1539 O O . GLU A 1 201 ? -14.175 12.210 11.204 1.00 88.25 201 GLU A O 1
ATOM 1544 N N . GLU A 1 202 ? -15.575 13.962 11.304 1.00 87.69 202 GLU A N 1
ATOM 1545 C CA . GLU A 1 202 ? -14.750 14.936 10.573 1.00 87.69 202 GLU A CA 1
ATOM 1546 C C . GLU A 1 202 ? -13.333 15.110 11.150 1.00 87.69 202 GLU A C 1
ATOM 1548 O O . GLU A 1 202 ? -12.417 15.491 10.435 1.00 87.69 202 GLU A O 1
ATOM 1553 N N . GLN A 1 203 ? -13.141 14.838 12.443 1.00 90.25 203 GLN A N 1
ATOM 1554 C CA . GLN A 1 203 ? -11.856 15.003 13.132 1.00 90.25 203 GLN A CA 1
ATOM 1555 C C . GLN A 1 203 ? -11.028 13.717 13.138 1.00 90.25 203 GLN A C 1
ATOM 1557 O O . GLN A 1 203 ? -9.895 13.713 13.613 1.00 90.25 203 GLN A O 1
ATOM 1562 N N . LEU A 1 204 ? -11.599 12.598 12.688 1.00 92.56 204 LEU A N 1
ATOM 1563 C CA . LEU A 1 204 ? -10.962 11.297 12.823 1.00 92.56 204 LEU A CA 1
ATOM 1564 C C . LEU A 1 204 ? -9.667 11.217 12.021 1.00 92.56 204 LEU A C 1
ATOM 1566 O O . LEU A 1 204 ? -8.651 10.813 12.578 1.00 92.56 204 LEU A O 1
ATOM 1570 N N . VAL A 1 205 ? -9.707 11.589 10.740 1.00 93.75 205 VAL A N 1
ATOM 1571 C CA . VAL A 1 205 ? -8.543 11.480 9.848 1.00 93.75 205 VAL A CA 1
ATOM 1572 C C . VAL A 1 205 ? -7.401 12.348 10.371 1.00 93.75 205 VAL A C 1
ATOM 1574 O O . VAL A 1 205 ? -6.314 11.828 10.582 1.00 93.75 205 VAL A O 1
ATOM 1577 N N . GLU A 1 206 ? -7.677 13.604 10.729 1.00 92.12 206 GLU A N 1
ATOM 1578 C CA . GLU A 1 206 ? -6.694 14.527 11.317 1.00 92.12 206 GLU A CA 1
ATOM 1579 C C . GLU A 1 206 ? -6.037 13.956 12.590 1.00 92.12 206 GLU A C 1
ATOM 1581 O O . GLU A 1 206 ? -4.820 14.011 12.757 1.00 92.12 206 GLU A O 1
ATOM 1586 N N . LEU A 1 207 ? -6.820 13.344 13.487 1.00 93.00 207 LEU A N 1
ATOM 1587 C CA . LEU A 1 207 ? -6.290 12.726 14.709 1.00 93.00 207 LEU A CA 1
ATOM 1588 C C . LEU A 1 207 ? -5.431 11.486 14.432 1.00 93.00 207 LEU A C 1
ATOM 1590 O O . LEU A 1 207 ? -4.464 11.228 15.154 1.00 93.00 207 LEU A O 1
ATOM 1594 N N . LEU A 1 208 ? -5.811 10.684 13.435 1.00 94.69 208 LEU A N 1
ATOM 1595 C CA . LEU A 1 208 ? -5.049 9.505 13.030 1.00 94.69 208 LEU A CA 1
ATOM 1596 C C . LEU A 1 208 ? -3.746 9.909 12.339 1.00 94.69 208 LEU A C 1
ATOM 1598 O O . LEU A 1 208 ? -2.713 9.316 12.639 1.00 94.69 208 LEU A O 1
ATOM 1602 N N . GLU A 1 209 ? -3.777 10.937 11.491 1.00 93.19 209 GLU A N 1
ATOM 1603 C CA . GLU A 1 209 ? -2.578 11.515 10.886 1.00 93.19 209 GLU A CA 1
ATOM 1604 C C . GLU A 1 209 ? -1.631 12.067 11.939 1.00 93.19 209 GLU A C 1
ATOM 1606 O O . GLU A 1 209 ? -0.442 11.756 11.913 1.00 93.19 209 GLU A O 1
ATOM 1611 N N . GLU A 1 210 ? -2.145 12.824 12.912 1.00 92.75 210 GLU A N 1
ATOM 1612 C CA . GLU A 1 210 ? -1.304 13.355 13.981 1.00 92.75 210 GLU A CA 1
ATOM 1613 C C . GLU A 1 210 ? -0.655 12.231 14.791 1.00 92.75 210 GLU A C 1
ATOM 1615 O O . GLU A 1 210 ? 0.531 12.282 15.130 1.00 92.75 210 GLU A O 1
ATOM 1620 N N . ARG A 1 211 ? -1.405 11.160 15.066 1.00 92.88 211 ARG A N 1
ATOM 1621 C CA . ARG A 1 211 ? -0.832 9.977 15.702 1.00 92.88 211 ARG A CA 1
ATOM 1622 C C . ARG A 1 211 ? 0.255 9.347 14.829 1.00 92.88 211 ARG A C 1
ATOM 1624 O O . ARG A 1 211 ? 1.346 9.124 15.337 1.00 92.88 211 ARG A O 1
ATOM 1631 N N . LEU A 1 212 ? -0.000 9.100 13.543 1.00 92.69 212 LEU A N 1
ATOM 1632 C CA . LEU A 1 212 ? 1.005 8.541 12.630 1.00 92.69 212 LEU A CA 1
ATOM 1633 C C . LEU A 1 212 ? 2.269 9.393 12.584 1.00 92.69 212 LEU A C 1
ATOM 1635 O O . LEU A 1 212 ? 3.366 8.855 12.687 1.00 92.69 212 LEU A O 1
ATOM 1639 N N . ARG A 1 213 ? 2.120 10.713 12.496 1.00 90.12 213 ARG A N 1
ATOM 1640 C CA . ARG A 1 213 ? 3.238 11.655 12.479 1.00 90.12 213 ARG A CA 1
ATOM 1641 C C . ARG A 1 213 ? 4.060 11.606 13.766 1.00 90.12 213 ARG A C 1
ATOM 1643 O O . ARG A 1 213 ? 5.281 11.714 13.721 1.00 90.12 213 ARG A O 1
ATOM 1650 N N . THR A 1 214 ? 3.402 11.459 14.914 1.00 91.38 214 THR A N 1
ATOM 1651 C CA . THR A 1 214 ? 4.059 11.509 16.230 1.00 91.38 214 THR A CA 1
ATOM 1652 C C . THR A 1 214 ? 4.643 10.172 16.681 1.00 91.38 214 THR A C 1
ATOM 1654 O O . THR A 1 214 ? 5.654 10.165 17.381 1.00 91.38 214 THR A O 1
ATOM 1657 N N . THR A 1 215 ? 4.034 9.043 16.308 1.00 92.00 215 THR A N 1
ATOM 1658 C CA . THR A 1 215 ? 4.424 7.706 16.796 1.00 92.00 215 THR A CA 1
ATOM 1659 C C . THR A 1 215 ? 4.879 6.750 15.698 1.00 92.00 215 THR A C 1
ATOM 1661 O O . THR A 1 215 ? 5.403 5.682 16.007 1.00 92.00 215 THR A O 1
ATOM 1664 N N . GLY A 1 216 ? 4.638 7.074 14.427 1.00 91.88 216 GLY A N 1
ATOM 1665 C CA . GLY A 1 216 ? 4.854 6.176 13.292 1.00 91.88 216 GLY A CA 1
ATOM 1666 C C . GLY A 1 216 ? 3.823 5.048 13.157 1.00 91.88 216 GLY A C 1
ATOM 1667 O O . GLY A 1 216 ? 3.967 4.234 12.242 1.00 91.88 216 GLY A O 1
ATOM 1668 N N . SER A 1 217 ? 2.807 4.980 14.033 1.00 94.25 217 SER A N 1
ATOM 1669 C CA . SER A 1 217 ? 1.833 3.878 14.101 1.00 94.25 217 SER A CA 1
ATOM 1670 C C . SER A 1 217 ? 0.446 4.320 14.580 1.00 94.25 217 SER A C 1
ATOM 1672 O O . SER A 1 217 ? 0.313 5.153 15.473 1.00 94.25 217 SER A O 1
ATOM 1674 N N . LEU A 1 218 ? -0.620 3.707 14.051 1.00 93.88 218 LEU A N 1
ATOM 1675 C CA . LEU A 1 218 ? -1.980 3.921 14.569 1.00 93.88 218 LEU A CA 1
ATOM 1676 C C . LEU A 1 218 ? -2.193 3.294 15.949 1.00 93.88 218 LEU A C 1
ATOM 1678 O O . LEU A 1 218 ? -3.045 3.750 16.725 1.00 93.88 218 LEU A O 1
ATOM 1682 N N . LEU A 1 219 ? -1.430 2.249 16.257 1.00 93.12 219 LEU A N 1
ATOM 1683 C CA . LEU A 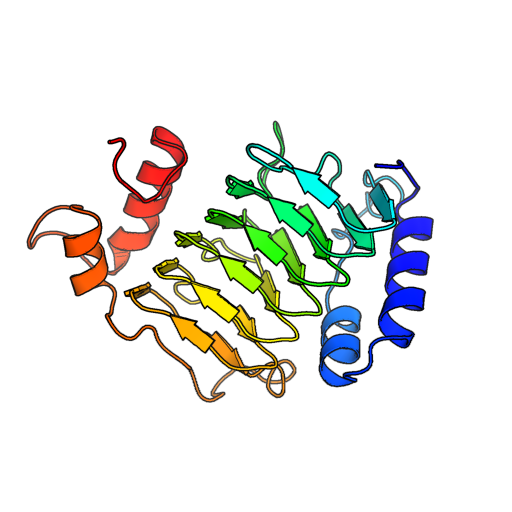1 219 ? -1.489 1.556 17.533 1.00 93.12 219 LEU A CA 1
ATOM 1684 C C . LEU A 1 219 ? -0.737 2.357 18.601 1.00 93.12 219 LEU A C 1
ATOM 1686 O O . LEU A 1 219 ? 0.167 3.140 18.314 1.00 93.12 219 LEU A O 1
ATOM 1690 N N . ARG A 1 220 ? -1.132 2.180 19.865 1.00 78.38 220 ARG A N 1
ATOM 1691 C CA . ARG A 1 220 ? -0.371 2.760 20.974 1.00 78.38 220 ARG A CA 1
ATOM 1692 C C . ARG A 1 220 ? 0.980 2.041 21.082 1.00 78.38 220 ARG A C 1
ATOM 1694 O O . ARG A 1 220 ? 0.990 0.818 20.937 1.00 78.38 220 ARG A O 1
ATOM 1701 N N . PRO A 1 221 ? 2.076 2.756 21.389 1.00 62.78 221 PRO A N 1
ATOM 1702 C CA . PRO A 1 221 ? 3.298 2.112 21.854 1.00 62.78 221 PRO A CA 1
ATOM 1703 C C . PRO A 1 221 ? 2.960 1.237 23.068 1.00 62.78 221 PRO A C 1
ATOM 1705 O O . PRO A 1 221 ? 2.233 1.693 23.958 1.00 62.78 221 PRO A O 1
ATOM 1708 N N . VAL A 1 222 ? 3.420 -0.015 23.057 1.00 54.03 222 VAL A N 1
ATOM 1709 C CA . VAL A 1 222 ? 3.322 -0.933 24.205 1.00 54.03 222 VAL A CA 1
ATOM 1710 C C . VAL A 1 222 ? 4.391 -0.578 25.226 1.00 54.03 222 VAL A C 1
ATOM 1712 O O . VAL A 1 222 ? 5.537 -0.322 24.796 1.00 54.03 222 VAL A O 1
#

Secondary structure (DSSP, 8-state):
-EEE-HHHHHHHHHHHHTT-S-HHHHHHHHHS--S--STTTTTS-EEEEES-EEESS-B--SSSEEEEES-EEESSEEE---TT--S--EEEESS-EEEEEEE--TT-EEEESS-EEEEEEEE--STT-EEEESS-EEEEEEE-TTPPEEESS-EEEEEEES-EEEGGGGGG-TTPPEEPPSB-HHHHHHHTT--SS---GGGHHHHHHHHHHHHSSSSPP-